Protein AF-R5KL10-F1 (afdb_monomer)

Mean predicted aligned error: 6.28 Å

Sequence (221 aa):
MSVGASPAYPNGRRCYSGVYHDGRAVYFYDDSGNGRIYGGKFWFSRMTYVQPKGRIKETAYGLFGNGRKQGRWLFTYRTFGLRRSLYVDYADGRRAGCYVYRSRCSSRLLGFKKGTTLLTVGVSGHDLTGQVYYSFGGESLTGRFDSAGRPDGRWTMNAVKTRSHKIFHETWEHGVCVSSDIFDVTTGDKTTGKGRLPDVILSVVYSECKPLEHILRKGTK

Secondary structure (DSSP, 8-state):
---PPP--PPPPSEEEEEEETTEEEEEEEEEETTEEEEEEEEEEEEEEEETTTEEEEEEEEEEEETTEEEEEEEEEEEETTEEEEEEEEEETTEEEEEEEEEEEE---GGGPPPEEEEEEEEEETTEEEEEEEEEETTEEEEEEE-TTS-EEEEEEEE-TTSTT-EEEEEEEETTEEEEEEEEETTT--EEE--S-HHHHHHHHIIIIIHHHHTT--TT--

Structure (mmCIF, N/CA/C/O backbone):
data_AF-R5KL10-F1
#
_entry.id   AF-R5KL10-F1
#
loop_
_atom_site.group_PDB
_atom_site.id
_atom_site.type_symbol
_atom_site.label_atom_id
_atom_site.label_alt_id
_atom_site.label_comp_id
_atom_site.label_asym_id
_atom_site.label_entity_id
_atom_site.label_seq_id
_atom_site.pdbx_PDB_ins_code
_atom_site.Cartn_x
_atom_site.Cartn_y
_atom_site.Cartn_z
_atom_site.occupancy
_atom_site.B_iso_or_equiv
_atom_site.auth_seq_id
_atom_site.auth_comp_id
_atom_site.auth_asym_id
_atom_site.auth_atom_id
_atom_site.pdbx_PDB_model_num
ATOM 1 N N . MET A 1 1 ? 20.804 -20.832 9.776 1.00 33.59 1 MET A N 1
ATOM 2 C CA . MET A 1 1 ? 19.856 -19.936 9.076 1.00 33.59 1 MET A CA 1
ATOM 3 C C . MET A 1 1 ? 20.574 -19.327 7.882 1.00 33.59 1 MET A C 1
ATOM 5 O O . MET A 1 1 ? 21.386 -18.432 8.067 1.00 33.59 1 MET A O 1
ATOM 9 N N . SER A 1 2 ? 20.376 -19.872 6.680 1.00 28.98 2 SER A N 1
ATOM 10 C CA . SER A 1 2 ? 21.004 -19.355 5.461 1.00 28.98 2 SER A CA 1
ATOM 11 C C . SER A 1 2 ? 20.287 -18.084 5.015 1.00 28.98 2 SER A C 1
ATOM 13 O O . SER A 1 2 ? 19.093 -18.113 4.714 1.00 28.98 2 SER A O 1
ATOM 15 N N . VAL A 1 3 ? 21.014 -16.971 4.968 1.00 38.50 3 VAL A N 1
ATOM 16 C CA . VAL A 1 3 ? 20.557 -15.738 4.326 1.00 38.50 3 VAL A CA 1
ATOM 17 C C . VAL A 1 3 ? 20.473 -16.037 2.831 1.00 38.50 3 VAL A C 1
ATOM 19 O O . VAL A 1 3 ? 21.494 -16.106 2.152 1.00 38.50 3 VAL A O 1
ATOM 22 N N . GLY A 1 4 ? 19.268 -16.317 2.333 1.00 35.28 4 GLY A N 1
ATOM 23 C CA . GLY A 1 4 ? 19.039 -16.543 0.910 1.00 35.28 4 GLY A CA 1
ATOM 24 C C . GLY A 1 4 ? 19.514 -15.323 0.128 1.00 35.28 4 GLY A C 1
ATOM 25 O O . GLY A 1 4 ? 19.007 -14.218 0.334 1.00 35.28 4 GLY A O 1
ATOM 26 N N . ALA A 1 5 ? 20.519 -15.513 -0.726 1.00 39.72 5 ALA A N 1
ATOM 27 C CA . ALA A 1 5 ? 20.988 -14.485 -1.638 1.00 39.72 5 ALA A CA 1
ATOM 28 C C . ALA A 1 5 ? 19.785 -13.950 -2.427 1.00 39.72 5 ALA A C 1
ATOM 30 O O . ALA A 1 5 ? 19.031 -14.722 -3.021 1.00 39.72 5 ALA A O 1
ATOM 31 N N . SER A 1 6 ? 19.580 -12.629 -2.412 1.00 47.00 6 SER A N 1
ATOM 32 C CA . SER A 1 6 ? 18.601 -12.013 -3.310 1.00 47.00 6 SER A CA 1
ATOM 33 C C . SER A 1 6 ? 18.959 -12.427 -4.738 1.00 47.00 6 SER A C 1
ATOM 35 O O . SER A 1 6 ? 20.128 -12.266 -5.100 1.00 47.00 6 SER A O 1
ATOM 37 N N . PRO A 1 7 ? 18.021 -12.966 -5.540 1.00 48.97 7 PRO A N 1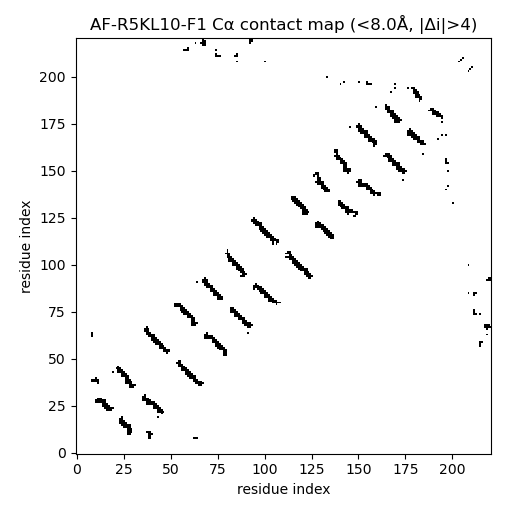
ATOM 38 C CA . PRO A 1 7 ? 18.330 -13.385 -6.897 1.00 48.97 7 PRO A CA 1
ATOM 39 C C . PRO A 1 7 ? 18.957 -12.210 -7.646 1.00 48.97 7 PRO A C 1
ATOM 41 O O . PRO A 1 7 ? 18.341 -11.153 -7.817 1.00 48.97 7 PRO A O 1
ATOM 44 N N . ALA A 1 8 ? 20.222 -12.374 -8.028 1.00 51.97 8 ALA A N 1
ATOM 45 C CA . ALA A 1 8 ? 20.923 -11.423 -8.864 1.00 51.97 8 ALA A CA 1
ATOM 46 C C . ALA A 1 8 ? 20.313 -11.538 -10.260 1.00 51.97 8 ALA A C 1
ATOM 48 O O . ALA A 1 8 ? 20.681 -12.411 -11.040 1.00 51.97 8 ALA A O 1
ATOM 49 N N . TYR A 1 9 ? 19.324 -10.699 -10.561 1.00 57.09 9 TYR A N 1
ATOM 50 C CA . TYR A 1 9 ? 18.825 -10.590 -11.923 1.00 57.09 9 TYR A CA 1
ATOM 51 C C . TYR A 1 9 ? 19.928 -9.944 -12.765 1.00 57.09 9 TYR A C 1
ATOM 53 O O . TYR A 1 9 ? 20.309 -8.806 -12.461 1.00 57.09 9 TYR A O 1
ATOM 61 N N . PRO A 1 10 ? 20.475 -10.645 -13.775 1.00 73.12 10 PRO A N 1
ATOM 62 C CA . PRO A 1 10 ? 21.471 -10.050 -14.646 1.00 73.12 10 PRO A CA 1
ATOM 63 C C . PRO A 1 10 ? 20.860 -8.816 -15.310 1.00 73.12 10 PRO A C 1
ATOM 65 O O . PRO A 1 10 ? 19.687 -8.804 -15.695 1.00 73.12 10 PRO A O 1
ATOM 68 N N . ASN A 1 11 ? 21.650 -7.750 -15.399 1.00 85.19 11 ASN A N 1
ATOM 69 C CA . ASN A 1 11 ? 21.243 -6.573 -16.148 1.00 85.19 11 ASN A CA 1
ATOM 70 C C . ASN A 1 11 ? 21.110 -6.938 -17.634 1.00 85.19 11 ASN A C 1
ATOM 72 O O . ASN A 1 11 ? 21.894 -7.736 -18.149 1.00 85.19 11 ASN A O 1
ATOM 76 N N . GLY A 1 12 ? 20.155 -6.311 -18.321 1.00 84.19 12 GLY A N 1
ATOM 77 C CA . GLY A 1 12 ? 20.114 -6.303 -19.780 1.00 84.19 12 GLY A CA 1
ATOM 78 C C . GLY A 1 12 ? 21.405 -5.722 -20.361 1.00 84.19 12 GLY A C 1
ATOM 79 O O . GLY A 1 12 ? 22.134 -4.980 -19.691 1.00 84.19 12 GLY A O 1
ATOM 80 N N . ARG A 1 13 ? 21.694 -6.053 -21.620 1.00 88.44 13 ARG A N 1
ATOM 81 C CA . ARG A 1 13 ? 22.967 -5.724 -22.283 1.00 88.44 13 ARG A CA 1
ATOM 82 C C . ARG A 1 13 ? 23.179 -4.227 -22.477 1.00 88.44 13 ARG A C 1
ATOM 84 O O . ARG A 1 13 ? 24.313 -3.786 -22.644 1.00 88.44 13 ARG A O 1
ATOM 91 N N . ARG A 1 14 ? 22.101 -3.441 -22.489 1.00 93.31 14 ARG A N 1
ATOM 92 C CA . ARG A 1 14 ? 22.134 -1.989 -22.689 1.00 93.31 14 ARG A CA 1
ATOM 93 C C . ARG A 1 14 ? 21.641 -1.259 -21.449 1.00 93.31 14 ARG A C 1
ATOM 95 O O . ARG A 1 14 ? 20.781 -1.744 -20.720 1.00 93.31 14 ARG A O 1
ATOM 102 N N . CYS A 1 15 ? 22.158 -0.052 -21.248 1.00 95.12 15 CYS A N 1
ATOM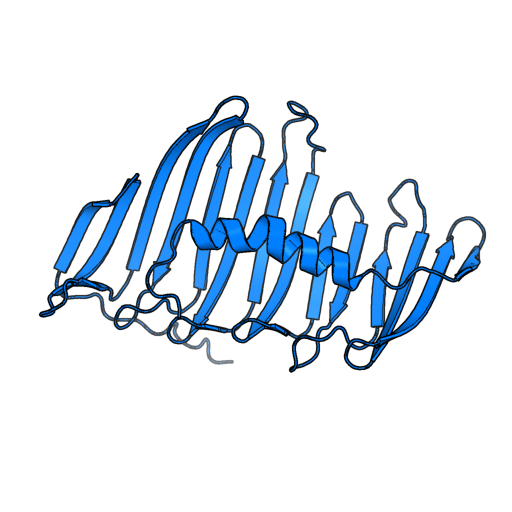 103 C CA . CYS A 1 15 ? 21.714 0.876 -20.214 1.00 95.12 15 CYS A CA 1
ATOM 104 C C . CYS A 1 15 ? 21.164 2.142 -20.876 1.00 95.12 15 CYS A C 1
ATOM 106 O O . CYS A 1 15 ? 21.737 2.651 -21.838 1.00 95.12 15 CYS A O 1
ATOM 108 N N . TYR A 1 16 ? 20.041 2.642 -20.373 1.00 96.12 16 TYR A N 1
ATOM 109 C CA . TYR A 1 16 ? 19.480 3.932 -20.749 1.00 96.12 16 TYR A CA 1
ATOM 110 C C . TYR A 1 16 ? 19.495 4.866 -19.543 1.00 96.12 16 TYR A C 1
ATOM 112 O O . TYR A 1 16 ? 19.152 4.450 -18.439 1.00 96.12 16 TYR A O 1
ATOM 120 N N . SER A 1 17 ? 19.827 6.135 -19.774 1.00 97.25 17 SER A N 1
ATOM 121 C CA . SER A 1 17 ? 19.685 7.225 -18.810 1.00 97.25 17 S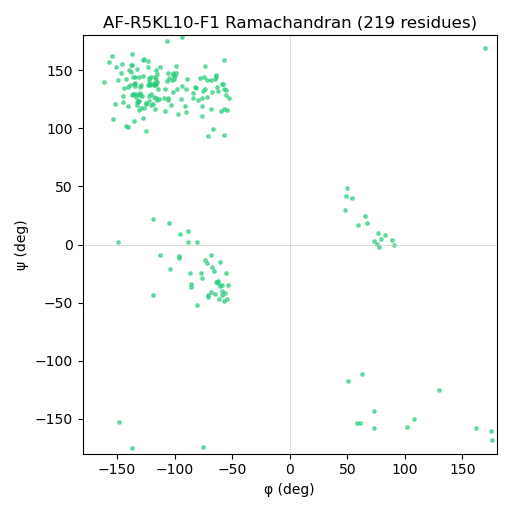ER A CA 1
ATOM 122 C C . SER A 1 17 ? 19.197 8.461 -19.552 1.00 97.25 17 SER A C 1
ATOM 124 O O . SER A 1 17 ? 19.861 8.926 -20.478 1.00 97.25 17 SER A O 1
ATOM 126 N N . GLY A 1 18 ? 18.025 8.979 -19.192 1.00 96.25 18 GLY A N 1
ATOM 127 C CA . GLY A 1 18 ? 17.463 10.131 -19.891 1.00 96.25 18 GLY A CA 1
ATOM 128 C C . GLY A 1 18 ? 15.975 10.331 -19.661 1.00 96.25 18 GLY A C 1
ATOM 129 O O . GLY A 1 18 ? 15.414 9.878 -18.659 1.00 96.25 18 GLY A O 1
ATOM 130 N N . VAL A 1 19 ? 15.351 11.048 -20.594 1.00 96.50 19 VAL A N 1
ATOM 131 C CA . VAL A 1 19 ? 13.915 11.344 -20.595 1.00 96.50 19 VAL A CA 1
ATOM 132 C C . VAL A 1 19 ? 13.107 10.052 -20.707 1.00 96.50 19 VAL A C 1
ATOM 134 O O . VAL A 1 19 ? 13.363 9.195 -21.546 1.00 96.50 19 VAL A O 1
ATOM 137 N N . TYR A 1 20 ? 12.109 9.908 -19.847 1.00 93.19 20 TYR A N 1
ATOM 138 C CA . TYR A 1 20 ? 11.239 8.744 -19.809 1.00 93.19 20 TYR A CA 1
ATOM 139 C C . TYR A 1 20 ? 9.809 9.196 -19.538 1.00 93.19 20 TYR A C 1
ATOM 141 O O . TYR A 1 20 ? 9.466 9.508 -18.398 1.00 93.19 20 TYR A O 1
ATOM 149 N N . HIS A 1 21 ? 8.996 9.248 -20.597 1.00 89.44 21 HIS A N 1
ATOM 150 C CA . HIS A 1 21 ? 7.655 9.839 -20.576 1.00 89.44 21 HIS A CA 1
ATOM 151 C C . HIS A 1 21 ? 7.668 11.256 -19.968 1.00 89.44 21 HIS A C 1
ATOM 153 O O . HIS A 1 21 ? 8.331 12.142 -20.496 1.00 89.44 21 HIS A O 1
ATOM 159 N N . ASP A 1 22 ? 6.971 11.457 -18.851 1.00 91.25 22 ASP A N 1
ATOM 160 C CA . ASP A 1 22 ? 6.835 12.709 -18.101 1.00 91.25 22 ASP A CA 1
ATOM 161 C C . ASP A 1 22 ? 7.936 12.912 -17.037 1.00 91.25 22 ASP A C 1
ATOM 163 O O . ASP A 1 22 ? 7.840 13.791 -16.177 1.00 91.25 22 ASP A O 1
ATOM 167 N N . GLY A 1 23 ? 8.992 12.095 -17.064 1.00 95.19 23 GLY A N 1
ATOM 168 C CA . GLY A 1 23 ? 10.080 12.138 -16.094 1.00 95.19 23 GLY A CA 1
ATOM 169 C C . GLY A 1 23 ? 11.431 11.731 -16.667 1.00 95.19 23 GLY A C 1
ATOM 170 O O . GLY A 1 23 ? 11.727 11.894 -17.851 1.00 95.19 23 GLY A O 1
ATOM 171 N N . ARG A 1 24 ? 12.292 11.218 -15.789 1.00 97.50 24 ARG A N 1
ATOM 172 C CA . ARG A 1 24 ? 13.600 10.658 -16.134 1.00 97.50 24 ARG A CA 1
ATOM 173 C C . ARG A 1 24 ? 13.732 9.262 -15.556 1.00 97.50 24 ARG A C 1
ATOM 175 O O . ARG A 1 24 ? 13.252 9.011 -14.449 1.00 97.50 24 ARG A O 1
ATOM 182 N N . ALA A 1 25 ? 14.409 8.381 -16.279 1.00 97.56 25 ALA A N 1
ATOM 183 C CA . ALA A 1 25 ? 14.675 7.029 -15.814 1.00 97.56 25 ALA A CA 1
ATOM 184 C C . ALA A 1 25 ? 16.109 6.591 -16.106 1.00 97.56 25 ALA A C 1
ATOM 186 O O . ALA A 1 25 ? 16.734 7.064 -17.056 1.00 97.56 25 ALA A O 1
ATOM 187 N N . VAL A 1 26 ? 16.583 5.655 -15.287 1.00 97.38 26 VAL A N 1
ATOM 188 C CA . VAL A 1 26 ? 17.804 4.882 -15.506 1.00 97.38 26 VAL A CA 1
ATOM 189 C C . VAL A 1 26 ? 17.432 3.410 -15.434 1.00 97.38 26 VAL A C 1
ATOM 191 O O . VAL A 1 26 ? 16.873 2.972 -14.425 1.00 97.38 26 VAL A O 1
ATOM 194 N N . TYR A 1 27 ? 17.685 2.654 -16.500 1.00 96.38 27 TYR A N 1
ATOM 195 C CA . TYR A 1 27 ? 17.312 1.242 -16.551 1.00 96.38 27 TYR A CA 1
ATOM 196 C C . TYR A 1 27 ? 18.137 0.429 -17.539 1.00 96.38 27 TYR A C 1
ATOM 198 O O . TYR A 1 27 ? 18.670 0.953 -18.517 1.00 96.38 27 TYR A O 1
ATOM 206 N N . PHE A 1 28 ? 18.178 -0.874 -17.287 1.00 95.94 28 PHE A N 1
ATOM 207 C CA . PHE A 1 28 ? 18.826 -1.860 -18.140 1.00 95.94 28 PHE A CA 1
ATOM 208 C C . PHE A 1 28 ? 17.799 -2.601 -19.002 1.00 95.94 28 PHE A C 1
ATOM 210 O O . PHE A 1 28 ? 16.669 -2.857 -18.564 1.00 95.94 28 PHE A O 1
ATOM 217 N N . TYR A 1 29 ? 18.165 -2.906 -20.245 1.00 95.31 29 TYR A N 1
ATOM 218 C CA . TYR A 1 29 ? 17.265 -3.530 -21.211 1.00 95.31 29 TYR A CA 1
ATOM 219 C C . TYR A 1 29 ? 17.999 -4.331 -22.287 1.00 95.31 29 TYR A C 1
ATOM 221 O O . TYR A 1 29 ? 19.185 -4.119 -22.542 1.00 95.31 29 TYR A O 1
ATOM 229 N N . ASP A 1 30 ? 17.233 -5.193 -22.946 1.00 94.31 30 ASP A N 1
ATOM 230 C CA . ASP A 1 30 ? 17.561 -5.818 -24.222 1.00 94.31 30 ASP A CA 1
ATOM 231 C C . ASP A 1 30 ? 16.540 -5.373 -25.276 1.00 94.31 30 ASP A C 1
ATOM 233 O O . ASP A 1 30 ? 15.359 -5.155 -24.972 1.00 94.31 30 ASP A O 1
ATOM 237 N N . ASP A 1 31 ? 16.994 -5.195 -26.515 1.00 92.75 31 ASP A N 1
ATOM 238 C CA . ASP A 1 31 ? 16.095 -4.918 -27.632 1.00 92.75 31 ASP A CA 1
ATOM 239 C C . ASP A 1 31 ? 15.405 -6.207 -28.088 1.00 92.75 31 ASP A C 1
ATOM 241 O O . ASP A 1 31 ? 15.988 -7.290 -28.103 1.00 92.75 31 ASP A O 1
ATOM 245 N N . SER A 1 32 ? 14.143 -6.075 -28.470 1.00 89.75 32 SER A N 1
ATOM 246 C CA . SER A 1 32 ? 13.314 -7.126 -29.049 1.00 89.75 32 SER A CA 1
ATOM 247 C C . SER A 1 32 ? 12.530 -6.547 -30.225 1.00 89.75 32 SER A C 1
ATOM 249 O O . SER A 1 32 ? 12.384 -5.327 -30.328 1.00 89.75 32 SER A O 1
ATOM 251 N N . GLY A 1 33 ? 11.968 -7.404 -31.082 1.00 84.62 33 GLY A N 1
ATOM 252 C CA . GLY A 1 33 ? 11.161 -6.956 -32.227 1.0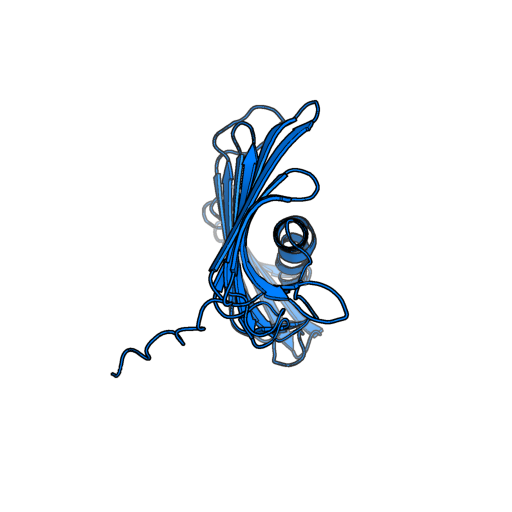0 84.62 33 GLY A CA 1
ATOM 253 C C . GLY A 1 33 ? 9.991 -6.033 -31.849 1.00 84.62 33 GLY A C 1
ATOM 254 O O . GLY A 1 33 ? 9.603 -5.186 -32.643 1.00 84.62 33 GLY A O 1
ATOM 255 N N . ASN A 1 34 ? 9.498 -6.123 -30.607 1.00 85.00 34 ASN A N 1
ATOM 256 C CA . ASN A 1 34 ? 8.370 -5.336 -30.093 1.00 85.00 34 ASN A CA 1
ATOM 257 C C . ASN A 1 34 ? 8.806 -4.205 -29.136 1.00 85.00 34 ASN A C 1
ATOM 259 O O . ASN A 1 34 ? 8.006 -3.705 -28.341 1.00 85.00 34 ASN A O 1
ATOM 263 N N . GLY A 1 35 ? 10.083 -3.810 -29.169 1.00 87.62 35 GLY A N 1
ATOM 264 C CA . GLY A 1 35 ? 10.652 -2.757 -28.328 1.00 87.62 35 GLY A CA 1
ATOM 265 C C . GLY A 1 35 ? 11.573 -3.294 -27.233 1.00 87.62 35 GLY A C 1
ATOM 266 O O . GLY A 1 35 ? 12.243 -4.307 -27.400 1.00 87.62 35 GLY A O 1
ATOM 267 N N . ARG A 1 36 ? 11.648 -2.597 -26.097 1.00 92.12 36 ARG A N 1
ATOM 268 C CA . ARG A 1 36 ? 12.639 -2.885 -25.044 1.00 92.12 36 ARG A CA 1
ATOM 269 C C . ARG A 1 36 ? 12.090 -3.800 -23.953 1.00 92.12 36 ARG A C 1
ATOM 271 O O . ARG A 1 36 ? 11.114 -3.439 -23.281 1.00 92.12 36 ARG A O 1
ATOM 278 N N . ILE A 1 37 ? 12.787 -4.905 -23.705 1.00 92.88 37 ILE A N 1
ATOM 279 C CA . ILE A 1 37 ? 12.561 -5.808 -22.573 1.00 92.88 37 ILE A CA 1
ATOM 280 C C . ILE A 1 37 ? 13.441 -5.344 -21.415 1.00 92.88 37 I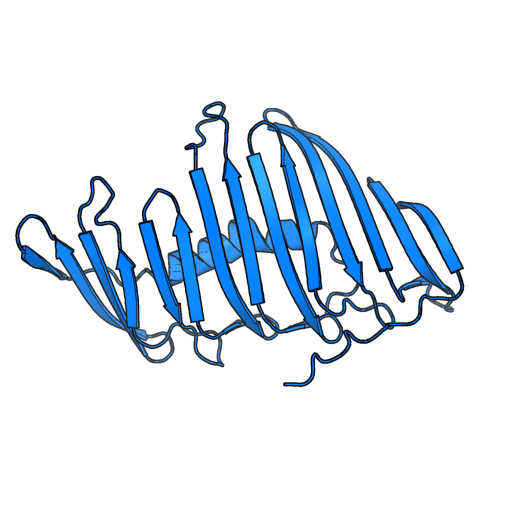LE A C 1
ATOM 282 O O . ILE A 1 37 ? 14.659 -5.287 -21.540 1.00 92.88 37 ILE A O 1
ATOM 286 N N . TYR A 1 38 ? 12.836 -4.971 -20.287 1.00 93.81 38 TYR A N 1
ATOM 287 C CA . TYR A 1 38 ? 13.590 -4.471 -19.132 1.00 93.81 38 TYR A CA 1
ATOM 288 C C . TYR A 1 38 ? 14.147 -5.636 -18.316 1.00 93.81 38 TYR A C 1
ATOM 290 O O . TYR A 1 38 ? 13.425 -6.593 -18.032 1.00 93.81 38 TYR A O 1
ATOM 298 N N . GLY A 1 39 ? 15.406 -5.541 -17.903 1.00 94.38 39 GLY A N 1
ATOM 299 C CA . GLY A 1 39 ? 16.075 -6.578 -17.121 1.00 94.38 39 GLY A CA 1
ATOM 300 C C . GLY A 1 39 ? 17.150 -5.967 -16.240 1.00 94.38 39 GLY A C 1
ATOM 301 O O . GLY A 1 39 ? 18.046 -5.313 -16.753 1.00 94.38 39 GLY A O 1
ATOM 302 N N . GLY A 1 40 ? 17.049 -6.145 -14.926 1.00 94.31 40 GLY A N 1
ATOM 303 C CA . GLY A 1 40 ? 17.941 -5.546 -13.937 1.00 94.31 40 GLY A CA 1
ATOM 304 C C . GLY A 1 40 ? 17.344 -4.329 -13.229 1.00 94.31 40 GLY A C 1
ATOM 305 O O . GLY A 1 40 ? 16.124 -4.171 -13.115 1.00 94.31 40 GLY A O 1
ATOM 306 N N . LYS A 1 41 ? 18.223 -3.475 -12.697 1.00 95.88 41 LYS A N 1
ATOM 307 C CA . LYS A 1 41 ? 17.837 -2.305 -11.889 1.00 95.88 41 LYS A CA 1
ATOM 308 C C . LYS A 1 41 ? 17.063 -1.275 -12.705 1.00 95.88 41 LYS A C 1
ATOM 310 O O . LYS A 1 41 ? 17.390 -0.989 -13.855 1.00 95.88 41 LYS A O 1
ATOM 315 N N . PHE A 1 42 ? 16.072 -0.675 -12.060 1.00 97.06 42 PHE A N 1
ATOM 316 C CA . PHE A 1 42 ? 15.282 0.410 -12.611 1.00 97.06 42 PHE A CA 1
ATOM 317 C C . PHE A 1 42 ? 15.116 1.519 -11.584 1.00 97.06 42 PHE A C 1
ATOM 319 O O . PHE A 1 42 ? 14.803 1.278 -10.415 1.00 97.06 42 PHE A O 1
ATOM 326 N N . TRP A 1 43 ? 15.271 2.749 -12.051 1.00 98.06 43 TRP A N 1
ATOM 327 C CA . TRP A 1 43 ? 14.983 3.951 -11.295 1.00 98.06 43 TRP A CA 1
ATOM 328 C C . TRP A 1 43 ? 14.213 4.936 -12.164 1.00 98.06 43 TRP A C 1
ATOM 330 O O . TRP A 1 43 ? 14.552 5.145 -13.326 1.00 98.06 43 TRP A O 1
ATOM 340 N N . PHE A 1 44 ? 13.203 5.572 -11.582 1.00 98.31 44 PHE A N 1
ATOM 341 C CA . PHE A 1 44 ? 12.409 6.621 -12.205 1.00 98.31 44 PHE A CA 1
ATOM 342 C C . PHE A 1 44 ? 12.183 7.770 -11.230 1.00 98.31 44 PHE A C 1
ATOM 344 O O . PHE A 1 44 ? 11.962 7.552 -10.035 1.00 98.31 44 PHE A O 1
ATOM 351 N N . SER A 1 45 ? 12.178 8.991 -11.757 1.00 97.56 45 SER A N 1
ATOM 352 C CA . SER A 1 45 ? 11.763 10.188 -11.038 1.00 97.56 45 SER A CA 1
ATOM 353 C C . SER A 1 45 ? 11.034 11.141 -11.972 1.00 97.56 45 SER A C 1
ATOM 355 O O . SER A 1 45 ? 11.549 11.491 -13.034 1.00 97.56 45 SER A O 1
ATOM 357 N N . ARG A 1 46 ? 9.905 11.675 -11.509 1.00 96.62 46 ARG A N 1
ATOM 358 C CA . ARG A 1 46 ? 9.241 12.823 -12.134 1.00 96.62 46 ARG A CA 1
ATOM 359 C C . ARG A 1 46 ? 8.968 13.924 -11.123 1.00 96.62 46 ARG A C 1
ATOM 361 O O . ARG A 1 46 ? 8.977 13.702 -9.908 1.00 96.62 46 ARG A O 1
ATOM 368 N N . MET A 1 47 ? 8.785 15.126 -11.648 1.00 95.25 47 MET A N 1
ATOM 369 C CA . MET A 1 47 ? 8.471 16.313 -10.873 1.00 95.25 47 MET A CA 1
ATOM 370 C C . MET A 1 47 ? 7.315 17.032 -11.547 1.00 95.25 47 MET A C 1
ATOM 372 O O . MET A 1 47 ? 7.437 17.422 -12.702 1.00 95.25 47 MET A O 1
ATOM 376 N N . THR A 1 48 ? 6.227 17.233 -10.821 1.00 93.31 48 THR A N 1
ATOM 377 C CA . THR A 1 48 ? 5.057 17.965 -11.306 1.00 93.31 48 THR A CA 1
ATOM 378 C C . THR A 1 48 ? 4.753 19.128 -10.372 1.00 93.31 48 THR A C 1
ATOM 380 O O . THR A 1 48 ? 5.184 19.157 -9.214 1.00 93.31 48 THR A O 1
ATOM 383 N N . TYR A 1 49 ? 4.049 20.130 -10.883 1.00 90.12 49 TYR A N 1
ATOM 384 C CA . TYR A 1 49 ? 3.557 21.248 -10.091 1.00 90.12 49 TYR A CA 1
ATOM 385 C C . TYR A 1 49 ? 2.039 21.275 -10.206 1.00 90.12 49 TYR A C 1
ATOM 387 O O . TYR A 1 49 ? 1.506 21.369 -11.307 1.00 90.12 49 TYR A O 1
ATOM 395 N N . VAL A 1 50 ? 1.348 21.145 -9.076 1.00 82.50 50 VAL A N 1
ATOM 396 C CA . VAL A 1 50 ? -0.116 21.077 -9.034 1.00 82.50 50 VAL A CA 1
ATOM 397 C C . VAL A 1 50 ? -0.607 22.051 -7.978 1.00 82.50 50 VAL A C 1
ATOM 399 O O . VAL A 1 50 ? -0.327 21.867 -6.796 1.00 82.50 50 VAL A O 1
ATOM 402 N N . GLN A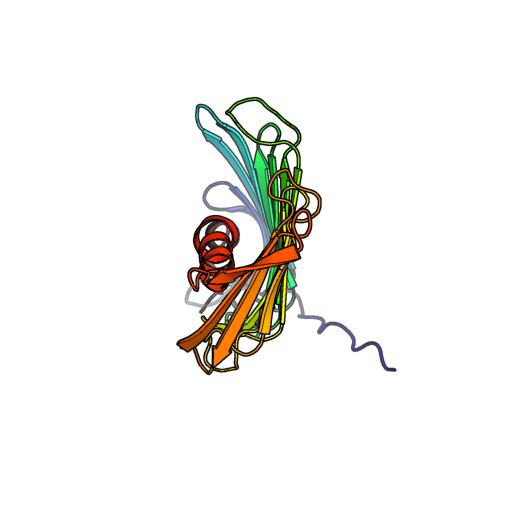 1 51 ? -1.349 23.084 -8.367 1.00 75.75 51 GLN A N 1
ATOM 403 C CA . GLN A 1 51 ? -2.003 23.962 -7.395 1.00 75.75 51 GLN A CA 1
ATOM 404 C C . GLN A 1 51 ? -3.183 23.229 -6.722 1.00 75.75 51 GLN A C 1
ATOM 406 O O . GLN A 1 51 ? -3.866 22.450 -7.384 1.00 75.75 51 GLN A O 1
ATOM 411 N N . PRO A 1 52 ? -3.426 23.409 -5.408 1.00 73.31 52 PRO A N 1
ATOM 412 C CA . PRO A 1 52 ? -2.654 24.201 -4.443 1.00 73.31 52 PRO A CA 1
ATOM 413 C C . PRO A 1 52 ? -1.516 23.411 -3.756 1.00 73.31 52 PRO A C 1
ATOM 415 O O . PRO A 1 52 ? -0.836 23.939 -2.882 1.00 73.31 52 PRO A O 1
ATOM 418 N N . LYS A 1 53 ? -1.302 22.135 -4.113 1.00 70.62 53 LYS A N 1
ATOM 419 C CA . LYS A 1 53 ? -0.325 21.223 -3.474 1.00 70.62 53 LYS A CA 1
ATOM 420 C C . LYS A 1 53 ? 1.142 21.630 -3.706 1.00 70.62 53 LYS A C 1
ATOM 422 O O . LYS A 1 53 ? 2.030 21.202 -2.972 1.00 70.62 53 LYS A O 1
ATOM 427 N N . GLY A 1 54 ? 1.402 22.456 -4.716 1.00 83.12 54 GLY A N 1
ATOM 428 C CA . GLY A 1 54 ? 2.730 22.899 -5.112 1.00 83.12 54 GLY A CA 1
ATOM 429 C C . GLY A 1 54 ? 3.525 21.792 -5.803 1.00 83.12 54 GLY A C 1
ATOM 430 O O . GLY A 1 54 ? 2.993 20.992 -6.574 1.00 83.12 54 GLY A O 1
ATOM 431 N N . ARG A 1 55 ? 4.833 21.762 -5.539 1.00 91.19 55 ARG A N 1
ATOM 432 C CA . ARG A 1 55 ? 5.773 20.822 -6.157 1.00 91.19 55 ARG A CA 1
ATOM 433 C C . ARG A 1 55 ? 5.576 19.404 -5.609 1.00 91.19 55 ARG A C 1
ATOM 435 O O . ARG A 1 55 ? 5.642 19.181 -4.398 1.00 91.19 55 ARG A O 1
ATOM 442 N N . ILE A 1 56 ? 5.388 18.446 -6.508 1.00 93.94 56 ILE A N 1
ATOM 443 C CA . ILE A 1 56 ? 5.238 17.020 -6.224 1.00 93.94 56 ILE A CA 1
ATOM 444 C C . ILE A 1 56 ? 6.407 16.275 -6.868 1.00 93.94 56 ILE A C 1
ATOM 446 O O . ILE A 1 56 ? 6.651 16.400 -8.065 1.00 93.94 56 ILE A O 1
ATOM 450 N N . LYS A 1 57 ? 7.129 15.486 -6.070 1.00 96.44 57 LYS A N 1
ATOM 451 C CA . LYS A 1 57 ? 8.167 14.559 -6.528 1.00 96.44 57 LYS A CA 1
ATOM 452 C C . LYS A 1 57 ? 7.676 13.134 -6.358 1.00 96.44 57 LYS A C 1
ATOM 454 O O . LYS A 1 57 ? 7.358 12.729 -5.240 1.00 96.44 57 LYS A O 1
ATOM 459 N N . GLU A 1 58 ? 7.723 12.369 -7.433 1.00 97.62 58 GLU A N 1
ATOM 460 C CA . GLU A 1 58 ? 7.393 10.948 -7.430 1.00 97.62 58 GLU A CA 1
ATOM 461 C C . GLU A 1 58 ? 8.587 10.139 -7.918 1.00 97.62 58 GLU A C 1
ATOM 463 O O . GLU A 1 58 ? 9.275 10.545 -8.857 1.00 97.62 58 GLU A O 1
ATOM 468 N N . THR A 1 59 ? 8.856 9.010 -7.266 1.00 98.19 59 THR A N 1
ATOM 469 C CA . THR A 1 59 ? 9.942 8.107 -7.657 1.00 98.19 59 THR A CA 1
ATOM 470 C C . THR A 1 59 ? 9.507 6.655 -7.592 1.00 98.19 59 THR A C 1
ATOM 472 O O . THR A 1 59 ? 8.765 6.276 -6.686 1.00 98.19 59 THR A O 1
ATOM 475 N N . ALA A 1 60 ? 10.063 5.830 -8.471 1.00 98.31 60 ALA A N 1
ATOM 476 C CA . ALA A 1 60 ? 9.953 4.379 -8.402 1.00 98.31 60 ALA A CA 1
ATOM 477 C C . ALA A 1 60 ? 11.347 3.754 -8.511 1.00 98.31 60 ALA A C 1
ATOM 479 O O . ALA A 1 60 ? 12.165 4.192 -9.320 1.00 98.31 60 ALA A O 1
ATOM 480 N N . TYR A 1 61 ? 11.618 2.745 -7.692 1.00 97.75 61 TYR A N 1
ATOM 481 C CA . TYR A 1 61 ? 12.869 1.997 -7.698 1.00 97.75 61 TYR A CA 1
ATOM 482 C C . TYR A 1 61 ? 12.582 0.510 -7.517 1.00 97.75 61 TYR A C 1
ATOM 484 O O . TYR A 1 61 ? 11.768 0.141 -6.672 1.00 97.75 61 TYR A O 1
ATOM 492 N N . GLY A 1 62 ? 13.259 -0.336 -8.284 1.00 97.00 62 GLY A N 1
ATOM 493 C CA . GLY A 1 62 ? 13.107 -1.780 -8.170 1.00 97.00 62 GLY A CA 1
ATOM 494 C C . GLY A 1 62 ? 13.885 -2.540 -9.233 1.00 97.00 62 GLY A C 1
ATOM 495 O O . GLY A 1 62 ? 14.829 -2.018 -9.833 1.00 97.00 62 GLY A O 1
ATOM 496 N N . LEU A 1 63 ? 13.481 -3.789 -9.443 1.00 95.69 63 LEU A N 1
ATOM 497 C CA . LEU A 1 63 ? 14.111 -4.713 -10.378 1.00 95.69 63 LEU A CA 1
ATOM 498 C C . LEU A 1 63 ? 13.090 -5.209 -11.400 1.00 95.69 63 LEU A C 1
ATOM 500 O O . LEU A 1 63 ? 11.963 -5.568 -11.050 1.00 95.69 63 LEU A O 1
ATOM 504 N N . PHE A 1 64 ? 13.506 -5.258 -12.661 1.00 96.19 64 PHE A N 1
ATOM 505 C CA . PHE A 1 64 ? 12.815 -6.007 -13.699 1.00 96.19 64 PHE A CA 1
ATOM 506 C C . PHE A 1 64 ? 13.528 -7.333 -13.967 1.00 96.19 64 PHE A C 1
ATOM 508 O O . PHE A 1 64 ? 14.753 -7.408 -13.940 1.00 96.19 64 PHE A O 1
ATOM 515 N N . GLY A 1 65 ? 12.757 -8.366 -14.285 1.00 93.38 65 GLY A N 1
ATOM 516 C CA . GLY A 1 65 ? 13.234 -9.612 -14.872 1.00 93.38 65 GLY A CA 1
ATOM 517 C C . GLY A 1 65 ? 12.332 -9.967 -16.044 1.00 93.38 65 GLY A C 1
ATOM 518 O O . GLY A 1 65 ? 11.121 -10.095 -15.863 1.00 93.38 65 GLY A O 1
ATOM 519 N N . ASN A 1 66 ? 12.911 -10.070 -17.242 1.00 91.00 66 ASN A N 1
ATOM 520 C CA . ASN A 1 66 ? 12.196 -10.351 -18.490 1.00 91.00 66 ASN A CA 1
ATOM 521 C C . ASN A 1 66 ? 10.961 -9.445 -18.713 1.00 91.00 66 ASN A C 1
ATOM 523 O O . ASN A 1 66 ? 9.843 -9.903 -18.946 1.00 91.00 66 ASN A O 1
ATOM 527 N N . GLY A 1 67 ? 11.141 -8.132 -18.544 1.00 93.00 67 GLY A N 1
ATOM 528 C CA . GLY A 1 67 ? 10.096 -7.121 -18.731 1.00 93.00 67 GLY A CA 1
ATOM 529 C C . GLY A 1 67 ? 9.061 -7.025 -17.605 1.00 93.00 67 GLY A C 1
ATOM 530 O O . GLY A 1 67 ? 8.168 -6.180 -17.679 1.00 93.00 67 GLY A O 1
ATOM 531 N N . ARG A 1 68 ? 9.176 -7.841 -16.551 1.00 95.25 68 ARG A N 1
ATOM 532 C CA . ARG A 1 68 ? 8.215 -7.912 -15.438 1.00 95.25 68 ARG A CA 1
ATOM 533 C C . ARG A 1 68 ? 8.845 -7.477 -14.124 1.00 95.25 68 ARG A C 1
ATOM 535 O O . ARG A 1 68 ? 10.038 -7.684 -13.917 1.00 95.25 68 ARG A O 1
ATOM 542 N N . LYS A 1 69 ? 8.063 -6.851 -13.242 1.00 95.56 69 LYS A N 1
ATOM 543 C CA . LYS A 1 69 ? 8.538 -6.453 -11.910 1.00 95.56 69 LYS A CA 1
ATOM 544 C C . LYS A 1 69 ? 8.925 -7.691 -11.100 1.00 95.56 69 LYS A C 1
ATOM 546 O O . LYS A 1 69 ? 8.185 -8.672 -11.082 1.00 95.56 69 LYS A O 1
ATOM 551 N N . GLN A 1 70 ? 10.070 -7.615 -10.433 1.00 95.25 70 GLN A N 1
ATOM 552 C CA . GLN A 1 70 ? 10.598 -8.659 -9.561 1.00 95.25 70 GLN A CA 1
ATOM 553 C C . GLN A 1 70 ? 11.062 -8.074 -8.231 1.00 95.25 70 GLN A C 1
ATOM 555 O O . GLN A 1 70 ? 11.523 -6.930 -8.168 1.00 95.25 70 GLN A O 1
ATOM 560 N N . GLY A 1 71 ? 10.988 -8.898 -7.189 1.00 93.94 71 GLY A N 1
ATOM 561 C CA . GLY A 1 71 ? 11.454 -8.566 -5.852 1.00 93.94 71 GLY A CA 1
ATOM 562 C C . GLY A 1 71 ? 10.766 -7.330 -5.281 1.00 93.94 71 GLY A C 1
ATOM 563 O O . GLY A 1 71 ? 9.643 -6.981 -5.649 1.00 93.94 71 GLY A O 1
ATOM 564 N N . ARG A 1 72 ? 11.462 -6.655 -4.368 1.00 95.94 72 ARG A N 1
ATOM 565 C CA . ARG A 1 72 ? 10.934 -5.484 -3.676 1.00 95.94 72 ARG A CA 1
ATOM 566 C C . ARG A 1 72 ? 11.031 -4.222 -4.524 1.00 95.94 72 ARG A C 1
ATOM 568 O O . ARG A 1 72 ? 12.118 -3.798 -4.913 1.00 95.94 72 ARG A O 1
ATOM 575 N N . TRP A 1 73 ? 9.891 -3.576 -4.710 1.00 97.50 73 TRP A N 1
ATOM 576 C CA . TRP A 1 73 ? 9.746 -2.262 -5.318 1.00 97.50 73 TRP A CA 1
ATOM 577 C C . TRP A 1 73 ? 9.467 -1.201 -4.263 1.00 97.50 73 TRP A C 1
ATOM 579 O O . TRP A 1 73 ? 8.740 -1.448 -3.306 1.00 97.50 73 TRP A O 1
ATOM 589 N N . LEU A 1 74 ? 10.029 -0.009 -4.456 1.00 98.31 74 LEU A N 1
ATOM 590 C CA . LEU A 1 74 ? 9.792 1.174 -3.640 1.00 98.31 74 LEU A CA 1
ATOM 591 C C . LEU A 1 74 ? 9.190 2.284 -4.499 1.00 98.31 74 LEU A C 1
ATOM 593 O O . LEU A 1 74 ? 9.826 2.778 -5.431 1.00 98.31 74 LEU A O 1
ATOM 597 N N . PHE A 1 75 ? 8.003 2.733 -4.115 1.00 98.38 75 PHE A N 1
ATOM 598 C CA . PHE A 1 75 ? 7.338 3.906 -4.668 1.00 98.38 75 PHE A CA 1
ATOM 599 C C . PHE A 1 75 ? 7.354 5.021 -3.633 1.00 98.38 75 PHE A C 1
ATOM 601 O O . PHE A 1 75 ? 7.059 4.785 -2.460 1.00 98.38 75 PHE A O 1
ATOM 608 N N . THR A 1 76 ? 7.699 6.243 -4.036 1.00 98.06 76 THR A N 1
ATOM 609 C CA . THR A 1 76 ? 7.644 7.399 -3.137 1.00 98.06 76 THR A CA 1
ATOM 610 C C . THR A 1 76 ? 6.926 8.568 -3.773 1.00 98.06 76 THR A C 1
ATOM 612 O O . THR A 1 76 ? 7.055 8.819 -4.967 1.00 98.06 76 THR A O 1
ATOM 615 N N . TYR A 1 77 ? 6.196 9.293 -2.934 1.00 96.00 77 TYR A N 1
ATOM 616 C CA . TYR A 1 77 ? 5.523 10.538 -3.262 1.00 96.00 77 TYR A CA 1
ATOM 617 C C . TYR A 1 77 ? 5.897 11.566 -2.202 1.00 96.00 77 TYR A C 1
ATOM 619 O O . TYR A 1 77 ? 5.808 11.310 -0.996 1.00 96.00 77 TYR A O 1
ATOM 627 N N . ARG A 1 78 ? 6.322 12.748 -2.632 1.00 94.50 78 ARG A N 1
ATOM 628 C CA . ARG A 1 78 ? 6.696 13.842 -1.741 1.00 94.50 78 ARG A CA 1
ATOM 629 C C . ARG A 1 78 ? 6.115 15.144 -2.252 1.00 94.50 78 ARG A C 1
ATOM 631 O O . ARG A 1 78 ? 6.342 15.522 -3.392 1.00 94.50 78 ARG A O 1
ATOM 638 N N . THR A 1 79 ? 5.446 15.860 -1.368 1.00 91.50 79 THR A N 1
ATOM 639 C CA . THR A 1 79 ? 4.978 17.226 -1.597 1.00 91.50 79 THR A CA 1
ATOM 640 C C . THR A 1 79 ? 5.253 18.066 -0.351 1.00 91.50 79 THR A C 1
ATOM 642 O O . THR A 1 79 ? 5.918 17.602 0.585 1.00 91.50 79 THR A O 1
ATOM 645 N N . PHE A 1 80 ? 4.801 19.316 -0.330 1.00 86.12 80 PHE A N 1
ATOM 646 C CA . PHE A 1 80 ? 5.021 20.204 0.801 1.00 86.12 80 PHE A CA 1
ATOM 647 C C . PHE A 1 80 ? 4.400 19.623 2.083 1.00 86.12 80 PHE A C 1
ATOM 649 O O . PHE A 1 80 ? 3.191 19.445 2.191 1.00 86.12 80 PHE A O 1
ATOM 656 N N . GLY A 1 81 ? 5.246 19.288 3.062 1.00 85.06 81 GLY A N 1
ATOM 657 C CA . GLY A 1 81 ? 4.805 18.782 4.363 1.00 85.06 81 GLY A CA 1
ATOM 658 C C . GLY A 1 81 ? 4.261 17.351 4.393 1.00 85.06 81 GLY A C 1
ATOM 659 O O . GLY A 1 81 ? 3.846 16.909 5.462 1.00 85.06 81 GLY A O 1
ATOM 660 N N . LEU A 1 82 ? 4.274 16.620 3.275 1.00 90.44 82 LEU A N 1
ATOM 661 C CA . LEU A 1 82 ? 3.766 15.250 3.187 1.00 90.44 82 LEU A CA 1
ATOM 662 C C . LEU A 1 82 ? 4.740 14.361 2.411 1.00 90.44 82 LEU A C 1
ATOM 664 O O . LEU A 1 82 ? 5.155 14.674 1.293 1.00 90.44 82 LEU A O 1
ATOM 668 N N . ARG A 1 83 ? 5.080 13.219 3.006 1.00 93.88 83 ARG A N 1
ATOM 669 C CA . ARG A 1 83 ? 5.881 12.166 2.382 1.00 93.88 83 ARG A CA 1
ATOM 670 C C . ARG A 1 83 ? 5.164 10.835 2.529 1.00 93.88 83 ARG A C 1
ATOM 672 O O . ARG A 1 83 ? 4.853 10.439 3.647 1.00 93.88 83 ARG A O 1
ATOM 679 N N . ARG A 1 84 ? 4.982 10.133 1.418 1.00 96.38 84 ARG A N 1
ATOM 680 C CA . ARG A 1 84 ? 4.443 8.777 1.364 1.00 96.38 84 ARG A CA 1
ATOM 681 C C . ARG A 1 84 ? 5.457 7.846 0.713 1.00 96.38 84 ARG A C 1
ATOM 683 O O . ARG A 1 84 ? 6.185 8.246 -0.198 1.00 96.38 84 ARG A O 1
ATOM 690 N N . SER A 1 85 ? 5.517 6.617 1.192 1.00 97.81 85 SER A N 1
ATOM 691 C CA . SER A 1 85 ? 6.311 5.547 0.601 1.00 97.81 85 SER A CA 1
ATOM 692 C C . SER A 1 85 ? 5.559 4.235 0.689 1.00 97.81 85 SER A C 1
ATOM 694 O O . SER A 1 85 ? 4.929 3.968 1.709 1.00 97.81 85 SER A O 1
ATOM 696 N N . LEU A 1 86 ? 5.682 3.417 -0.343 1.00 98.31 86 LEU A N 1
ATOM 697 C CA . LEU A 1 86 ? 5.103 2.088 -0.407 1.00 98.31 86 LEU A CA 1
ATOM 698 C C . LEU A 1 86 ? 6.175 1.109 -0.874 1.00 98.31 86 LEU A C 1
ATOM 700 O O . LEU A 1 86 ? 6.757 1.300 -1.943 1.00 98.31 86 LEU A O 1
ATOM 704 N N . TYR A 1 87 ? 6.413 0.073 -0.074 1.00 98.00 87 TYR A N 1
ATOM 705 C CA . TYR A 1 87 ? 7.117 -1.119 -0.523 1.00 98.00 87 TYR A CA 1
ATOM 706 C C . TYR A 1 87 ? 6.113 -2.168 -0.984 1.00 98.00 87 TYR A C 1
ATOM 708 O O . TYR A 1 87 ? 5.105 -2.383 -0.309 1.00 98.00 87 TYR A O 1
ATOM 716 N N . VAL A 1 88 ? 6.404 -2.802 -2.116 1.00 96.31 88 VAL A N 1
ATOM 717 C CA . VAL A 1 88 ? 5.605 -3.888 -2.690 1.00 96.31 88 VAL A CA 1
ATOM 718 C C . VAL A 1 88 ? 6.541 -4.972 -3.185 1.00 96.31 88 VAL A C 1
ATOM 720 O O . VAL A 1 88 ? 7.452 -4.682 -3.959 1.00 96.31 88 VAL A O 1
ATOM 723 N N . ASP A 1 89 ? 6.299 -6.209 -2.781 1.00 95.25 89 ASP A N 1
ATOM 724 C CA . ASP A 1 89 ? 7.035 -7.356 -3.297 1.00 95.25 89 ASP A CA 1
ATOM 725 C C . ASP A 1 89 ? 6.314 -7.933 -4.535 1.00 95.25 89 ASP A C 1
ATOM 727 O O . ASP A 1 89 ? 5.087 -8.074 -4.561 1.00 95.25 89 ASP A O 1
ATOM 731 N N . TYR A 1 90 ? 7.081 -8.209 -5.591 1.00 95.44 90 TYR A N 1
ATOM 732 C CA . TYR A 1 90 ? 6.599 -8.744 -6.862 1.00 95.44 90 TYR A CA 1
ATOM 733 C C . TYR A 1 90 ? 7.286 -10.065 -7.213 1.00 95.44 90 TYR A C 1
ATOM 735 O O . TYR A 1 90 ? 8.504 -10.201 -7.083 1.00 95.44 90 TYR A O 1
ATOM 743 N N . ALA A 1 91 ? 6.508 -10.992 -7.761 1.00 94.56 91 ALA A N 1
ATOM 744 C CA . ALA A 1 91 ? 6.983 -12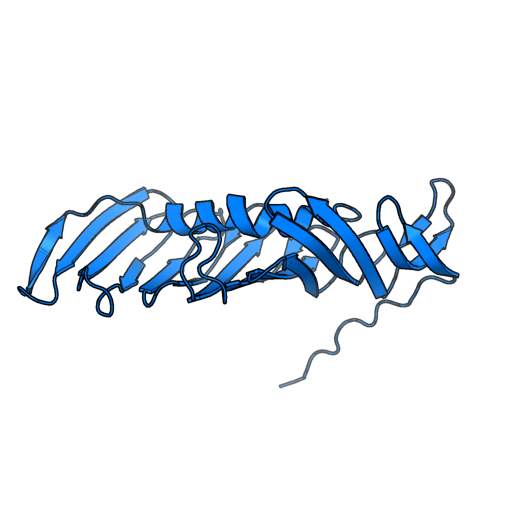.197 -8.422 1.00 94.56 91 ALA A CA 1
ATOM 745 C C . ALA A 1 91 ? 6.350 -12.269 -9.816 1.00 94.56 91 ALA A C 1
ATOM 747 O O . ALA A 1 91 ? 5.127 -12.324 -9.957 1.00 94.56 91 ALA A O 1
ATOM 748 N N . ASP A 1 92 ? 7.180 -12.223 -10.858 1.00 93.62 92 ASP A N 1
ATOM 749 C CA . ASP A 1 92 ? 6.733 -12.317 -12.255 1.00 93.62 92 ASP A CA 1
ATOM 750 C C . ASP A 1 92 ? 5.640 -11.293 -12.638 1.00 93.62 92 ASP A C 1
ATOM 752 O O . ASP A 1 92 ? 4.677 -11.582 -13.355 1.00 93.62 92 ASP A O 1
ATOM 756 N N . GLY A 1 93 ? 5.787 -10.062 -12.137 1.00 93.31 93 GLY A N 1
ATOM 757 C CA . GLY A 1 93 ? 4.856 -8.958 -12.380 1.00 93.31 93 GLY A CA 1
ATOM 758 C C . GLY A 1 93 ? 3.558 -9.016 -11.570 1.00 93.31 93 GLY A C 1
ATOM 759 O O . GLY A 1 93 ? 2.760 -8.084 -11.661 1.00 93.31 93 GLY A O 1
ATOM 760 N N . ARG A 1 94 ? 3.351 -10.056 -10.754 1.00 94.44 94 ARG A N 1
ATOM 761 C CA . ARG A 1 94 ? 2.238 -10.160 -9.801 1.00 94.44 94 ARG A CA 1
ATOM 762 C C . ARG A 1 94 ? 2.708 -9.778 -8.406 1.00 94.44 94 ARG A C 1
ATOM 764 O O . ARG A 1 94 ? 3.861 -10.014 -8.056 1.00 94.44 94 ARG A O 1
ATOM 771 N N . ARG A 1 95 ? 1.821 -9.191 -7.606 1.00 94.00 95 ARG A N 1
ATOM 772 C CA . ARG A 1 95 ? 2.108 -8.901 -6.196 1.00 94.00 95 ARG A CA 1
ATOM 773 C C . ARG A 1 95 ? 2.231 -10.216 -5.440 1.00 94.00 95 ARG A C 1
ATOM 775 O O . ARG A 1 95 ? 1.371 -11.082 -5.587 1.00 94.00 95 ARG A O 1
ATOM 782 N N . ALA A 1 96 ? 3.293 -10.360 -4.667 1.00 92.56 96 ALA A N 1
ATOM 783 C CA . ALA A 1 96 ? 3.545 -11.550 -3.873 1.00 92.56 96 ALA A CA 1
ATOM 784 C C . ALA A 1 96 ? 4.411 -11.164 -2.675 1.00 92.56 96 ALA A C 1
ATOM 786 O O . ALA A 1 96 ? 5.594 -10.869 -2.842 1.00 92.56 96 ALA A O 1
ATOM 787 N N . GLY A 1 97 ? 3.822 -11.144 -1.481 1.00 90.62 97 GLY A N 1
ATOM 788 C CA . GLY A 1 97 ? 4.523 -10.790 -0.247 1.00 90.62 97 GLY A CA 1
ATOM 789 C C . GLY A 1 97 ? 3.758 -9.744 0.545 1.00 90.62 97 GLY A C 1
ATOM 790 O O . GLY A 1 97 ? 2.597 -9.964 0.868 1.00 90.62 97 GLY A O 1
ATOM 791 N N . CYS A 1 98 ? 4.395 -8.618 0.874 1.00 90.81 98 CYS A N 1
ATOM 792 C CA . CYS A 1 98 ? 3.797 -7.600 1.739 1.00 90.81 98 CYS A CA 1
ATOM 793 C C . CYS A 1 98 ? 3.710 -6.227 1.068 1.00 90.81 98 CYS A C 1
ATOM 795 O O . CYS A 1 98 ? 4.637 -5.780 0.389 1.00 90.81 98 CYS A O 1
ATOM 797 N N . TYR A 1 99 ? 2.627 -5.513 1.361 1.00 93.19 99 TYR A N 1
ATOM 798 C CA . TYR A 1 99 ? 2.607 -4.060 1.329 1.00 93.19 99 TYR A CA 1
ATOM 799 C C . TYR A 1 99 ? 3.139 -3.500 2.636 1.00 93.19 99 TYR A C 1
ATOM 801 O O . TYR A 1 99 ? 2.669 -3.863 3.712 1.00 93.19 99 TYR A O 1
ATOM 809 N N . VAL A 1 100 ? 4.072 -2.556 2.525 1.00 97.56 100 VAL A N 1
ATOM 810 C CA . VAL A 1 100 ? 4.489 -1.710 3.647 1.00 97.56 100 VAL A CA 1
ATOM 811 C C . VAL A 1 100 ? 4.335 -0.257 3.231 1.00 97.56 100 VAL A C 1
ATOM 813 O O . VAL A 1 100 ? 5.190 0.309 2.543 1.00 97.56 100 VAL A O 1
ATOM 816 N N . TYR A 1 101 ? 3.224 0.346 3.633 1.00 97.81 101 TYR A N 1
ATOM 817 C CA . TYR A 1 101 ? 2.921 1.746 3.379 1.00 97.81 101 TYR A CA 1
ATOM 818 C C . TYR A 1 101 ? 3.276 2.599 4.588 1.00 97.81 101 TYR A C 1
ATOM 820 O O . TYR A 1 101 ? 2.915 2.290 5.719 1.00 97.81 101 TYR A O 1
ATOM 828 N N . ARG A 1 102 ? 3.946 3.721 4.339 1.00 97.25 102 ARG A N 1
ATOM 829 C CA . ARG A 1 102 ? 4.266 4.716 5.356 1.00 97.25 102 ARG A CA 1
ATOM 830 C C . ARG A 1 102 ? 3.932 6.105 4.849 1.00 97.25 102 ARG A C 1
ATOM 832 O O . ARG A 1 102 ? 4.420 6.518 3.799 1.00 97.25 102 ARG A O 1
ATOM 839 N N . SER A 1 103 ? 3.187 6.857 5.647 1.00 94.69 103 SER A N 1
ATOM 840 C CA . SER A 1 103 ? 2.953 8.285 5.440 1.00 94.69 103 SER A CA 1
ATOM 841 C C . SER A 1 103 ? 3.502 9.071 6.613 1.00 94.69 103 SER A C 1
ATOM 843 O O . SER A 1 103 ? 3.354 8.668 7.763 1.00 94.69 103 SER A O 1
ATOM 845 N N . ARG A 1 104 ? 4.141 10.202 6.336 1.00 92.56 104 ARG A N 1
ATOM 846 C CA . ARG A 1 104 ? 4.560 11.173 7.340 1.00 92.56 104 ARG A CA 1
ATOM 847 C C . ARG A 1 104 ? 4.075 12.542 6.907 1.00 92.56 104 ARG A C 1
ATOM 849 O O . ARG A 1 104 ? 4.526 13.063 5.884 1.00 92.56 104 ARG A O 1
ATOM 856 N N . CYS A 1 105 ? 3.207 13.129 7.718 1.00 87.31 105 CYS A N 1
ATOM 857 C CA . CYS A 1 105 ? 2.796 14.511 7.568 1.00 87.31 105 CYS A CA 1
ATOM 858 C C . CYS A 1 105 ? 3.444 15.377 8.653 1.00 87.31 105 CYS A C 1
ATOM 860 O O . CYS A 1 105 ? 3.324 15.099 9.848 1.00 87.31 105 CYS A O 1
ATOM 862 N N . SER A 1 106 ? 4.154 16.422 8.232 1.00 81.62 106 SER A N 1
ATOM 863 C CA . SER A 1 106 ? 4.835 17.382 9.105 1.00 81.62 106 SER A CA 1
ATOM 864 C C . SER A 1 106 ? 4.226 18.784 9.064 1.00 81.62 106 SER A C 1
ATOM 866 O O . SER A 1 106 ? 4.608 19.619 9.883 1.00 81.62 106 SER A O 1
ATOM 868 N N . SER A 1 107 ? 3.291 19.055 8.151 1.00 70.88 107 SER A N 1
ATOM 869 C CA . SER A 1 107 ? 2.637 20.360 8.006 1.00 70.88 107 SER A CA 1
ATOM 870 C C . SER A 1 107 ? 1.206 20.336 8.541 1.00 70.88 107 SER A C 1
ATOM 872 O O . SER A 1 107 ? 0.541 19.312 8.465 1.00 70.88 107 SER A O 1
ATOM 874 N N . ARG A 1 108 ? 0.747 21.469 9.087 1.00 60.91 108 ARG A N 1
ATOM 875 C CA . ARG A 1 108 ? -0.677 21.718 9.393 1.00 60.91 108 ARG A CA 1
ATOM 876 C C . ARG A 1 108 ? -1.385 22.499 8.279 1.00 60.91 108 ARG A C 1
ATOM 878 O O . ARG A 1 108 ? -2.603 22.641 8.311 1.00 60.91 108 ARG A O 1
ATOM 885 N N . LEU A 1 109 ? -0.625 23.020 7.312 1.00 58.22 109 LEU A N 1
ATOM 886 C CA . LEU A 1 109 ? -1.175 23.704 6.142 1.00 58.22 109 LEU A CA 1
ATOM 887 C C . LEU A 1 109 ? -1.994 22.704 5.322 1.00 58.22 109 LEU A C 1
ATOM 889 O O . LEU A 1 109 ? -1.617 21.537 5.239 1.00 58.22 109 LEU A O 1
ATOM 893 N N . LEU A 1 110 ? -3.096 23.166 4.726 1.00 57.56 110 LEU A N 1
ATOM 894 C CA . LEU A 1 110 ? -4.051 22.343 3.965 1.00 57.56 110 LEU A CA 1
ATOM 895 C C . LEU A 1 110 ? -4.807 21.289 4.804 1.00 57.56 110 LEU A C 1
ATOM 897 O O . LEU A 1 110 ? -5.254 20.279 4.269 1.00 57.56 110 LEU A O 1
ATOM 901 N N . GLY A 1 111 ? -4.957 21.505 6.118 1.00 55.44 111 GLY A N 1
ATOM 902 C CA . GLY A 1 111 ? -5.816 20.671 6.972 1.00 55.44 111 GLY A CA 1
ATOM 903 C C . GLY A 1 111 ? -5.233 19.306 7.349 1.00 55.44 111 GLY A C 1
ATOM 904 O O . GLY A 1 111 ? -5.936 18.473 7.923 1.00 55.44 111 GLY A O 1
ATOM 905 N N . PHE A 1 112 ? -3.951 19.052 7.071 1.00 61.25 112 PHE A N 1
ATOM 906 C CA . PHE A 1 112 ? -3.331 17.791 7.461 1.00 61.25 112 PHE A CA 1
ATOM 907 C C . PHE A 1 112 ? -3.061 17.723 8.972 1.00 61.25 112 PHE A C 1
ATOM 909 O O . PHE A 1 112 ? -2.484 18.631 9.579 1.00 61.25 112 PHE A O 1
ATOM 916 N N . LYS A 1 113 ? -3.418 16.595 9.593 1.00 67.00 113 LYS A N 1
ATOM 917 C CA . LYS A 1 113 ? -2.974 16.273 10.954 1.00 67.00 113 LYS A CA 1
ATOM 918 C C . LYS A 1 113 ? -1.516 15.820 10.899 1.00 67.00 113 LYS A C 1
ATOM 920 O O . LYS A 1 113 ? -1.177 14.889 10.168 1.00 67.00 113 LYS A O 1
ATOM 925 N N . LYS A 1 114 ? -0.649 16.460 11.694 1.00 82.50 114 LYS A N 1
ATOM 926 C CA . LYS A 1 114 ? 0.725 15.975 11.890 1.00 82.50 114 LYS A CA 1
ATOM 927 C C . LYS A 1 114 ? 0.665 14.546 12.421 1.00 82.50 114 LYS A C 1
ATOM 929 O O . LYS A 1 114 ? -0.084 14.267 13.353 1.00 82.50 114 LYS A O 1
ATOM 934 N N . GLY A 1 115 ? 1.471 13.661 11.854 1.00 86.56 115 GLY A N 1
ATOM 935 C CA . GLY A 1 115 ? 1.449 12.265 12.256 1.00 86.56 115 GLY A CA 1
ATOM 936 C C . GLY A 1 115 ? 2.249 11.367 11.333 1.00 86.56 115 GLY A C 1
ATOM 937 O O . GLY A 1 115 ? 2.691 11.769 10.253 1.00 86.56 115 GLY A O 1
ATOM 938 N N . THR A 1 116 ? 2.439 10.140 11.800 1.00 91.50 116 THR A N 1
ATOM 939 C CA . THR A 1 116 ? 2.946 9.041 10.985 1.00 91.50 116 THR A CA 1
ATOM 940 C C . THR A 1 116 ? 1.866 7.978 10.909 1.00 91.50 116 THR A C 1
ATOM 942 O O . THR A 1 116 ? 1.239 7.663 11.918 1.00 91.50 116 THR A O 1
ATOM 945 N N . THR A 1 117 ? 1.681 7.445 9.711 1.00 94.06 117 THR A N 1
ATOM 946 C CA . THR A 1 117 ? 0.825 6.300 9.440 1.00 94.06 117 THR A CA 1
ATOM 947 C C . THR A 1 117 ? 1.694 5.165 8.925 1.00 94.06 117 THR A C 1
ATOM 949 O O . THR A 1 117 ? 2.585 5.411 8.106 1.00 94.06 117 THR A O 1
ATOM 952 N N . LEU A 1 118 ? 1.442 3.946 9.389 1.00 97.00 118 LEU A N 1
ATOM 953 C CA . LEU A 1 118 ? 2.097 2.728 8.922 1.00 97.00 118 LEU A CA 1
ATOM 954 C C . LEU A 1 118 ? 1.033 1.660 8.678 1.00 97.00 118 LEU A C 1
ATOM 956 O O . LEU A 1 118 ? 0.254 1.378 9.577 1.00 97.00 118 LEU A O 1
ATOM 960 N N . LEU A 1 119 ? 1.018 1.071 7.487 1.00 97.94 119 LEU A N 1
ATOM 961 C CA . LEU A 1 119 ? 0.232 -0.115 7.160 1.00 97.94 119 LEU A CA 1
ATOM 962 C C . LEU A 1 119 ? 1.187 -1.219 6.710 1.00 97.94 119 LEU A C 1
ATOM 964 O O . LEU A 1 119 ? 1.994 -1.000 5.806 1.00 97.94 119 LEU A O 1
ATOM 968 N N . THR A 1 120 ? 1.035 -2.396 7.299 1.00 98.00 120 THR A N 1
ATOM 969 C CA . THR A 1 120 ? 1.627 -3.649 6.845 1.00 98.00 120 THR A CA 1
ATOM 970 C C . THR A 1 120 ? 0.498 -4.636 6.592 1.00 98.00 120 THR A C 1
ATOM 972 O O . THR A 1 120 ? -0.304 -4.888 7.490 1.00 98.00 120 THR A O 1
ATOM 975 N N . VAL A 1 121 ? 0.419 -5.180 5.381 1.00 97.25 121 VAL A N 1
ATOM 976 C CA . VAL A 1 121 ? -0.574 -6.197 5.008 1.00 97.25 121 VAL A CA 1
ATOM 977 C C . VAL A 1 121 ? 0.013 -7.118 3.947 1.00 97.25 121 VAL A C 1
ATOM 979 O O . VAL A 1 121 ? 0.761 -6.658 3.083 1.00 97.25 121 VAL A O 1
ATOM 982 N N . GLY A 1 122 ? -0.283 -8.414 4.018 1.00 95.38 122 GLY A N 1
ATOM 983 C CA . GLY A 1 122 ? 0.126 -9.349 2.975 1.00 95.38 122 GLY A CA 1
ATOM 984 C C . GLY A 1 122 ? -0.707 -9.181 1.704 1.00 95.38 122 GLY A C 1
ATOM 985 O O . GLY A 1 122 ? -1.844 -8.712 1.734 1.00 95.38 122 GLY A O 1
ATOM 986 N N . VAL A 1 123 ? -0.125 -9.552 0.572 1.00 94.19 123 VAL A N 1
ATOM 987 C CA . VAL A 1 123 ? -0.733 -9.461 -0.753 1.00 94.19 123 VAL A CA 1
ATOM 988 C C . VAL A 1 123 ? -0.385 -10.680 -1.593 1.00 94.19 123 VAL A C 1
ATOM 990 O O . VAL A 1 123 ? 0.778 -11.085 -1.680 1.00 94.19 123 VAL A O 1
ATOM 993 N N . SER A 1 124 ? -1.399 -11.208 -2.271 1.00 93.88 124 SER A N 1
ATOM 994 C CA . SER A 1 124 ? -1.269 -12.279 -3.253 1.00 93.88 124 SER A CA 1
ATOM 995 C C . SER A 1 124 ? -2.101 -11.927 -4.482 1.00 93.88 124 SER A C 1
ATOM 997 O O . SER A 1 124 ? -3.328 -11.938 -4.453 1.00 93.88 124 SER A O 1
ATOM 999 N N . GLY A 1 125 ? -1.439 -11.537 -5.572 1.00 90.56 125 GLY A N 1
ATOM 1000 C CA . GLY A 1 125 ? -2.119 -11.076 -6.781 1.00 90.56 125 GLY A CA 1
ATOM 1001 C C . GLY A 1 125 ? -2.948 -9.810 -6.538 1.00 90.56 125 GLY A C 1
ATOM 1002 O O . GLY A 1 125 ? -2.394 -8.724 -6.350 1.00 90.56 125 GLY A O 1
ATOM 1003 N N . HIS A 1 126 ? -4.274 -9.935 -6.595 1.00 88.38 126 HIS A N 1
ATOM 1004 C CA . HIS A 1 126 ? -5.201 -8.822 -6.367 1.00 88.38 126 HIS A CA 1
ATOM 1005 C C . HIS A 1 126 ? -5.731 -8.757 -4.932 1.00 88.38 126 HIS A C 1
ATOM 1007 O O . HIS A 1 126 ? -6.276 -7.717 -4.551 1.00 88.38 126 HIS A O 1
ATOM 1013 N N . ASP A 1 127 ? -5.505 -9.808 -4.147 1.00 93.88 127 ASP A N 1
ATOM 1014 C CA . ASP A 1 127 ? -6.123 -10.003 -2.844 1.00 93.88 127 ASP A CA 1
ATOM 1015 C C . ASP A 1 127 ? -5.181 -9.609 -1.706 1.00 93.88 127 ASP A C 1
ATOM 1017 O O . ASP A 1 127 ? -3.957 -9.781 -1.777 1.00 93.88 127 ASP A O 1
ATOM 1021 N N . LEU A 1 128 ? -5.769 -9.061 -0.641 1.00 95.75 128 LEU A N 1
ATOM 1022 C CA . LEU A 1 128 ? -5.085 -8.860 0.633 1.00 95.75 128 LEU A CA 1
ATOM 1023 C C . LEU A 1 128 ? -5.106 -10.174 1.402 1.00 95.75 128 LEU A C 1
ATOM 1025 O O . LEU A 1 128 ? -6.144 -10.807 1.494 1.00 95.75 128 LEU A O 1
ATOM 1029 N N . THR A 1 129 ? -3.988 -10.584 1.982 1.00 96.56 129 THR A N 1
ATOM 1030 C CA . THR A 1 129 ? -3.885 -11.887 2.650 1.00 96.56 129 THR A CA 1
ATOM 1031 C C . THR A 1 129 ? -3.087 -11.780 3.936 1.00 96.56 129 THR A C 1
ATOM 1033 O O . THR A 1 129 ? -2.136 -11.004 4.024 1.00 96.56 129 THR A O 1
ATOM 1036 N N . GLY A 1 130 ? -3.397 -12.623 4.915 1.00 96.12 130 GLY A N 1
ATOM 1037 C CA . GLY A 1 130 ? -2.610 -12.746 6.135 1.00 96.12 130 GLY A CA 1
ATOM 1038 C C . GLY A 1 130 ? -2.767 -11.560 7.086 1.00 96.12 130 GLY A C 1
ATOM 1039 O O . GLY A 1 130 ? -3.778 -10.861 7.080 1.00 96.12 130 GLY A O 1
ATOM 1040 N N . GLN A 1 131 ? -1.771 -11.381 7.953 1.00 97.12 131 GLN A N 1
ATOM 1041 C CA . GLN A 1 131 ? -1.826 -10.433 9.066 1.00 97.12 131 GLN A CA 1
ATOM 1042 C C . GLN A 1 131 ? -1.816 -8.975 8.598 1.00 97.12 131 GLN A C 1
ATOM 1044 O O . GLN A 1 131 ? -1.076 -8.590 7.689 1.00 97.12 131 GLN A O 1
ATOM 1049 N N . VAL A 1 132 ? -2.606 -8.163 9.290 1.00 98.00 132 VAL A N 1
ATOM 1050 C CA . VAL A 1 132 ? -2.708 -6.720 9.115 1.00 98.00 132 VAL A CA 1
ATOM 1051 C C . VAL A 1 132 ? -2.205 -6.029 10.370 1.00 98.00 132 VAL A C 1
ATOM 1053 O O . VAL A 1 132 ? -2.614 -6.348 11.487 1.00 98.00 132 VAL A O 1
ATOM 1056 N N . TYR A 1 133 ? -1.368 -5.020 10.170 1.00 98.19 133 TYR A N 1
ATOM 1057 C CA . TYR A 1 133 ? -1.042 -4.034 11.185 1.00 98.19 133 TYR A CA 1
ATOM 1058 C C . TYR A 1 133 ? -1.179 -2.640 10.592 1.00 98.19 133 TYR A C 1
ATOM 1060 O O . TYR A 1 133 ? -0.520 -2.309 9.607 1.00 98.19 133 TYR A O 1
ATOM 1068 N N . TYR A 1 134 ? -2.005 -1.809 11.208 1.00 97.62 134 TYR A N 1
ATOM 1069 C CA . TYR A 1 134 ? -2.209 -0.429 10.809 1.00 97.62 134 TYR A CA 1
ATOM 1070 C C . TYR A 1 134 ? -2.086 0.482 12.023 1.00 97.62 134 TYR A C 1
ATOM 1072 O O . TYR A 1 134 ? -2.725 0.247 13.038 1.00 97.62 134 TYR A O 1
ATOM 1080 N N . SER A 1 135 ? -1.271 1.528 11.947 1.00 95.50 135 SER A N 1
ATOM 1081 C CA . SER A 1 135 ? -1.168 2.536 12.999 1.00 95.50 135 SER A CA 1
ATOM 1082 C C . SER A 1 135 ? -1.284 3.934 12.424 1.00 95.50 135 SER A C 1
ATOM 1084 O O . SER A 1 135 ? -0.701 4.248 11.384 1.00 95.50 135 SER A O 1
ATOM 1086 N N . PHE A 1 136 ? -2.074 4.777 13.084 1.00 91.19 136 PHE A N 1
ATOM 1087 C CA . PHE A 1 136 ? -2.375 6.134 12.639 1.00 91.19 136 PHE A CA 1
ATOM 1088 C C . PHE A 1 136 ? -2.903 6.957 13.811 1.00 91.19 136 PHE A C 1
ATOM 1090 O O . PHE A 1 136 ? -3.663 6.460 14.625 1.00 91.19 136 PHE A O 1
ATOM 1097 N N . GLY A 1 137 ? -2.506 8.225 13.928 1.00 83.81 137 GLY A N 1
ATOM 1098 C CA . GLY A 1 137 ? -3.137 9.148 14.886 1.00 83.81 137 GLY A CA 1
ATOM 1099 C C . GLY A 1 137 ? -3.081 8.748 16.372 1.00 83.81 137 GLY A C 1
ATOM 1100 O O . GLY A 1 137 ? -3.829 9.317 17.158 1.00 83.81 137 GLY A O 1
ATOM 1101 N N . GLY A 1 138 ? -2.207 7.812 16.762 1.00 85.06 138 GLY A N 1
ATOM 1102 C CA . GLY A 1 138 ? -2.158 7.248 18.121 1.00 85.06 138 GLY A CA 1
ATOM 1103 C C . GLY A 1 138 ? -3.027 5.999 18.322 1.00 85.06 138 GLY A C 1
ATOM 1104 O O . GLY A 1 138 ? -3.019 5.431 19.411 1.00 85.06 138 GLY A O 1
ATOM 1105 N N . GLU A 1 139 ? -3.723 5.563 17.277 1.00 92.56 139 GLU A N 1
ATOM 1106 C CA . GLU A 1 139 ? -4.544 4.356 17.208 1.00 92.56 139 GLU A CA 1
ATOM 1107 C C . GLU A 1 139 ? -3.757 3.232 16.524 1.00 92.56 139 GLU A C 1
ATOM 1109 O O . GLU A 1 139 ? -2.857 3.478 15.706 1.00 92.56 139 GLU A O 1
ATOM 1114 N N . SER A 1 140 ? -4.104 1.987 16.843 1.00 95.81 140 SER A N 1
ATOM 1115 C CA . SER A 1 140 ? -3.616 0.817 16.114 1.00 95.81 140 SER A CA 1
ATOM 1116 C C . SER A 1 140 ? -4.738 -0.160 15.820 1.00 95.81 140 SER A C 1
ATOM 1118 O O . SER A 1 140 ? -5.542 -0.449 16.699 1.00 95.81 140 SER A O 1
ATOM 1120 N N . LEU A 1 141 ? -4.739 -0.719 14.621 1.00 97.62 141 LEU A N 1
ATOM 1121 C CA . LEU A 1 141 ? -5.676 -1.716 14.149 1.00 97.62 141 LEU A CA 1
ATOM 1122 C C . LEU A 1 141 ? -4.900 -2.961 13.714 1.00 97.62 141 LEU A C 1
ATOM 1124 O O . LEU A 1 141 ? -3.948 -2.873 12.936 1.00 97.62 141 LEU A O 1
ATOM 1128 N N . THR A 1 142 ? -5.302 -4.114 14.233 1.00 98.44 142 THR A N 1
ATOM 1129 C CA . THR A 1 142 ? -4.794 -5.432 13.856 1.00 98.44 142 THR A CA 1
ATOM 1130 C C . THR A 1 142 ? -5.933 -6.328 13.404 1.00 98.44 142 THR A C 1
ATOM 1132 O O . THR A 1 142 ? -7.082 -6.157 13.811 1.00 98.44 142 THR A O 1
ATOM 1135 N N . GLY A 1 143 ? -5.616 -7.286 12.548 1.00 98.06 143 GLY A N 1
ATOM 1136 C CA . GLY A 1 143 ? -6.582 -8.227 12.004 1.00 98.06 143 GLY A CA 1
ATOM 1137 C C . GLY A 1 143 ? -5.916 -9.118 10.976 1.00 98.06 143 GLY A C 1
ATOM 1138 O O . GLY A 1 143 ? -4.689 -9.118 10.854 1.00 98.06 143 GLY A O 1
ATOM 1139 N N . ARG A 1 144 ? -6.709 -9.862 10.215 1.00 97.75 144 ARG A N 1
ATOM 1140 C CA . ARG A 1 144 ? -6.181 -10.680 9.126 1.00 97.75 144 ARG A CA 1
ATOM 1141 C C . ARG A 1 144 ? -7.191 -10.852 8.005 1.00 97.75 144 ARG A C 1
ATOM 1143 O O . ARG A 1 144 ? -8.399 -10.840 8.229 1.00 97.75 144 ARG A O 1
ATOM 1150 N N . PHE A 1 145 ? -6.661 -11.057 6.812 1.00 98.06 145 PHE A N 1
ATOM 1151 C CA . PHE A 1 145 ? -7.405 -11.608 5.692 1.00 98.06 145 PHE A CA 1
ATOM 1152 C C . PHE A 1 145 ? -7.049 -13.090 5.530 1.00 98.06 145 PHE A C 1
ATOM 1154 O O . PHE A 1 145 ? -5.922 -13.505 5.828 1.00 98.06 145 PHE A O 1
ATOM 1161 N N . ASP A 1 146 ? -7.997 -13.898 5.081 1.00 97.12 146 ASP A N 1
ATOM 1162 C CA . ASP A 1 146 ? -7.746 -15.279 4.680 1.00 97.12 146 ASP A CA 1
ATOM 1163 C C . ASP A 1 146 ? -7.040 -15.361 3.310 1.00 97.12 146 ASP A C 1
ATOM 1165 O O . ASP A 1 146 ? -6.598 -14.359 2.741 1.00 97.12 146 ASP A O 1
ATOM 1169 N N . SER A 1 147 ? -6.872 -16.577 2.790 1.00 94.75 147 SER A N 1
ATOM 1170 C CA . SER A 1 147 ? -6.252 -16.814 1.481 1.00 94.75 147 SER A CA 1
ATOM 1171 C C . SER A 1 147 ? -7.127 -16.394 0.296 1.00 94.75 147 SER A C 1
ATOM 1173 O O . SER A 1 147 ? -6.604 -16.265 -0.807 1.00 94.75 147 SER A O 1
ATOM 1175 N N . ALA A 1 148 ? -8.428 -16.186 0.510 1.00 95.12 148 ALA A N 1
ATOM 1176 C CA . ALA A 1 148 ? -9.395 -15.775 -0.502 1.00 95.12 148 ALA A CA 1
ATOM 1177 C C . ALA A 1 148 ? -9.621 -14.254 -0.518 1.00 95.12 148 ALA A C 1
ATOM 1179 O O . ALA A 1 148 ? -10.545 -13.776 -1.176 1.00 95.12 148 ALA A O 1
ATOM 1180 N N . GLY A 1 149 ? -8.818 -13.489 0.227 1.00 95.56 149 GLY A N 1
ATOM 1181 C CA . GLY A 1 149 ? -8.944 -12.039 0.271 1.00 95.56 149 GLY A CA 1
ATOM 1182 C C . GLY A 1 149 ? -10.001 -11.517 1.237 1.00 95.56 149 GLY A C 1
ATOM 1183 O O . GLY A 1 149 ? -10.304 -10.323 1.205 1.00 95.56 149 GLY A O 1
ATOM 1184 N N . ARG A 1 150 ? -10.593 -12.376 2.075 1.00 97.31 150 ARG A N 1
ATOM 1185 C CA . ARG A 1 150 ? -11.738 -12.012 2.916 1.00 97.31 150 ARG A CA 1
ATOM 1186 C C . ARG A 1 150 ? -11.309 -11.757 4.359 1.00 97.31 150 ARG A C 1
ATOM 1188 O O . ARG A 1 150 ? -10.419 -12.449 4.853 1.00 97.31 150 ARG A O 1
ATOM 1195 N N . PRO A 1 151 ? -11.897 -10.761 5.046 1.00 97.69 151 PRO A N 1
ATOM 1196 C CA . PRO A 1 151 ? -11.642 -10.545 6.465 1.00 97.69 151 PRO A CA 1
ATOM 1197 C C . PRO A 1 151 ? -11.929 -11.805 7.274 1.00 97.69 151 PRO A C 1
ATOM 1199 O O . PRO A 1 151 ? -12.971 -12.432 7.095 1.00 97.69 151 PRO A O 1
ATOM 1202 N N . ASP A 1 152 ? -11.009 -12.160 8.161 1.00 98.06 152 ASP A N 1
ATOM 1203 C CA . ASP A 1 152 ? -11.093 -13.405 8.912 1.00 98.06 152 ASP A CA 1
ATOM 1204 C C . ASP A 1 152 ? -10.522 -13.248 10.325 1.00 98.06 152 ASP A C 1
ATOM 1206 O O . ASP A 1 152 ? -9.691 -12.375 10.593 1.00 98.06 152 ASP A O 1
ATOM 1210 N N . GLY A 1 153 ? -10.979 -14.093 11.242 1.00 97.38 153 GLY A N 1
ATOM 1211 C CA . GLY A 1 153 ? -10.565 -14.114 12.634 1.00 97.38 153 GLY A CA 1
ATOM 1212 C C . GLY A 1 153 ? -10.859 -12.818 13.391 1.00 97.38 153 GLY A C 1
ATOM 1213 O O . GLY A 1 153 ? -11.785 -12.061 13.097 1.00 97.38 153 GLY A O 1
ATOM 1214 N N . ARG A 1 154 ? -10.055 -12.570 14.427 1.00 97.69 154 ARG A N 1
ATOM 1215 C CA . ARG A 1 154 ? -10.235 -11.425 15.319 1.00 97.69 154 ARG A CA 1
ATOM 1216 C C . ARG A 1 154 ? -9.581 -10.169 14.753 1.00 97.69 154 ARG A C 1
ATOM 1218 O O . ARG A 1 154 ? -8.375 -10.137 14.512 1.00 97.69 154 ARG A O 1
ATOM 1225 N N . TRP A 1 155 ? -10.375 -9.115 14.661 1.00 98.44 155 TRP A N 1
ATOM 1226 C CA . TRP A 1 155 ? -9.961 -7.753 14.367 1.00 98.44 155 TRP A CA 1
ATOM 1227 C C . TRP A 1 155 ? -10.043 -6.910 15.634 1.00 98.44 155 TRP A C 1
ATOM 1229 O O . TRP A 1 155 ? -10.915 -7.097 16.484 1.00 98.44 155 TRP A O 1
ATOM 1239 N N . THR A 1 156 ? -9.078 -6.020 15.829 1.00 98.00 156 THR A N 1
ATOM 1240 C CA . THR A 1 156 ? -9.007 -5.175 17.020 1.00 98.00 156 THR A CA 1
ATOM 1241 C C . THR A 1 156 ? -8.469 -3.809 16.664 1.00 98.00 156 THR A C 1
ATOM 1243 O O . THR A 1 156 ? -7.394 -3.702 16.085 1.00 98.00 156 THR A O 1
ATOM 1246 N N . MET A 1 157 ? -9.183 -2.763 17.062 1.00 97.19 157 MET A N 1
ATOM 1247 C CA . MET A 1 157 ? -8.714 -1.389 16.979 1.00 97.19 157 MET A CA 1
ATOM 1248 C C . MET A 1 157 ? -8.606 -0.803 18.380 1.00 97.19 157 MET A C 1
ATOM 1250 O O . MET A 1 157 ? -9.591 -0.670 19.098 1.00 97.19 157 MET A O 1
ATOM 1254 N N . ASN A 1 158 ? -7.387 -0.453 18.771 1.00 96.25 158 ASN A N 1
ATOM 1255 C CA . ASN A 1 158 ? -7.086 0.181 20.039 1.00 96.25 158 ASN A CA 1
ATOM 1256 C C . ASN A 1 158 ? -6.983 1.694 19.836 1.00 96.25 158 ASN A C 1
ATOM 1258 O O . ASN A 1 158 ? -6.048 2.178 19.191 1.00 96.25 158 ASN A O 1
ATOM 1262 N N . ALA A 1 159 ? -7.932 2.425 20.414 1.00 93.75 159 ALA A N 1
ATOM 1263 C CA . ALA A 1 159 ? -7.981 3.879 20.414 1.00 93.75 159 ALA A CA 1
ATOM 1264 C C . ALA A 1 159 ? -7.912 4.457 21.842 1.00 93.75 159 ALA A C 1
ATOM 1266 O O . ALA A 1 159 ? -8.271 5.612 22.070 1.00 93.75 159 ALA A O 1
ATOM 1267 N N . VAL A 1 160 ? -7.382 3.691 22.805 1.00 91.69 160 VAL A N 1
ATOM 1268 C CA . VAL A 1 160 ? -7.301 4.063 24.233 1.00 91.69 160 VAL A CA 1
ATOM 1269 C C . VAL A 1 160 ? -6.513 5.353 24.462 1.00 91.69 160 VAL A C 1
ATOM 1271 O O . VAL A 1 160 ? -6.849 6.148 25.336 1.00 91.69 160 VAL A O 1
ATOM 1274 N N . LYS A 1 161 ? -5.474 5.584 23.651 1.00 87.62 161 LYS A N 1
ATOM 1275 C CA . LYS A 1 161 ? -4.611 6.776 23.725 1.00 87.62 161 LYS A CA 1
ATOM 1276 C C . LYS A 1 161 ? -5.209 8.011 23.043 1.00 87.62 161 LYS A C 1
ATOM 1278 O O . LYS A 1 161 ? -4.553 9.048 22.969 1.00 87.62 161 LYS A O 1
ATOM 1283 N N . THR A 1 162 ? -6.422 7.902 22.512 1.00 87.38 162 THR A N 1
ATOM 1284 C CA . THR A 1 162 ? -7.150 9.011 21.889 1.00 87.38 162 THR A CA 1
ATOM 1285 C C . THR A 1 162 ? -8.277 9.485 22.792 1.00 87.38 162 THR A C 1
ATOM 1287 O O . THR A 1 162 ? -8.587 8.847 23.790 1.00 87.38 162 THR A O 1
ATOM 1290 N N . ARG A 1 163 ? -8.958 10.564 22.393 1.00 86.81 163 ARG A N 1
ATOM 1291 C CA . ARG A 1 163 ? -10.149 11.067 23.096 1.00 86.81 163 ARG A CA 1
ATOM 1292 C C . ARG A 1 163 ? -11.308 10.067 23.149 1.00 86.81 163 ARG A C 1
ATOM 1294 O O . ARG A 1 163 ? -12.252 10.306 23.887 1.00 86.81 163 ARG A O 1
ATOM 1301 N N . SER A 1 164 ? -11.281 9.005 22.336 1.00 87.75 164 SER A N 1
ATOM 1302 C CA . SER A 1 164 ? -12.338 7.993 22.356 1.00 87.75 164 SER A CA 1
ATOM 1303 C C . SER A 1 164 ? -12.225 7.044 23.542 1.00 87.75 164 SER A C 1
ATOM 1305 O O . SER A 1 164 ? -13.250 6.523 23.953 1.00 87.75 164 SER A O 1
ATOM 1307 N N . HIS A 1 165 ? -11.008 6.802 24.049 1.00 91.81 165 HIS A N 1
ATOM 1308 C CA . HIS A 1 165 ? -10.718 5.832 25.108 1.00 91.81 165 HIS A CA 1
ATOM 1309 C C . HIS A 1 165 ? -11.344 4.437 24.890 1.00 91.81 165 HIS A C 1
ATOM 1311 O O . HIS A 1 165 ? -11.649 3.717 25.835 1.00 91.81 165 HIS A O 1
ATOM 1317 N N . LYS A 1 166 ? -11.520 4.031 23.627 1.00 94.44 166 LYS A N 1
ATOM 1318 C CA . LYS A 1 166 ? -12.242 2.807 23.259 1.00 94.44 166 LYS A CA 1
ATOM 1319 C C . LYS A 1 166 ? -11.344 1.748 22.641 1.00 94.44 166 LYS A C 1
ATOM 1321 O O . LYS A 1 166 ? -10.331 2.052 22.003 1.00 94.44 166 LYS A O 1
ATOM 1326 N N . ILE A 1 167 ? -11.755 0.497 22.801 1.00 96.31 167 ILE A N 1
ATOM 1327 C CA . ILE A 1 167 ? -11.242 -0.650 22.058 1.00 96.31 167 ILE A CA 1
ATOM 1328 C C . ILE A 1 167 ? -12.404 -1.237 21.265 1.00 96.31 167 ILE A C 1
ATOM 1330 O O . ILE A 1 167 ? -13.454 -1.535 21.823 1.00 96.31 167 ILE A O 1
ATOM 1334 N N . PHE A 1 168 ? -12.215 -1.391 19.962 1.00 96.56 168 PHE A N 1
ATOM 1335 C CA . PHE A 1 168 ? -13.182 -2.027 19.078 1.00 96.56 168 PHE A CA 1
ATOM 1336 C C . PHE A 1 168 ? -12.706 -3.446 18.803 1.00 96.56 168 PHE A C 1
ATOM 1338 O O . PHE A 1 168 ? -11.543 -3.641 18.433 1.00 96.56 168 PHE A O 1
ATOM 1345 N N . HIS A 1 169 ? -13.592 -4.420 18.955 1.00 97.38 169 HIS A N 1
ATOM 1346 C CA . HIS A 1 169 ? -13.347 -5.806 18.599 1.00 97.38 169 HIS A CA 1
ATOM 1347 C C . HIS A 1 169 ? -14.372 -6.269 17.581 1.00 97.38 169 HIS A C 1
ATOM 1349 O O . HIS A 1 169 ? -15.564 -6.008 17.712 1.00 97.38 169 HIS A O 1
ATOM 1355 N N . GLU A 1 170 ? -13.899 -6.991 16.577 1.00 97.88 170 GLU A N 1
ATOM 1356 C CA . GLU A 1 170 ? -14.766 -7.678 15.631 1.00 97.88 170 GLU A CA 1
ATOM 1357 C C . GLU A 1 170 ? -14.247 -9.093 15.420 1.00 97.88 170 GLU A C 1
ATOM 1359 O O . GLU A 1 170 ? -13.035 -9.322 15.414 1.00 97.88 170 GLU A O 1
ATOM 1364 N N . THR A 1 171 ? -15.156 -10.042 15.242 1.00 97.81 171 THR A N 1
ATOM 1365 C CA . THR A 1 171 ? -14.820 -11.401 14.814 1.00 97.81 171 THR A CA 1
ATOM 1366 C C . THR A 1 171 ? -15.435 -11.625 13.452 1.00 97.81 171 THR A C 1
ATOM 1368 O O . THR A 1 171 ? -16.640 -11.444 13.276 1.00 97.81 171 THR A O 1
ATOM 1371 N N . TRP A 1 172 ? -14.596 -11.996 12.496 1.00 98.06 172 TRP A N 1
ATOM 1372 C CA . TRP A 1 172 ? -14.979 -12.243 11.119 1.00 98.06 172 TRP A CA 1
ATOM 1373 C C . TRP A 1 172 ? -14.734 -13.704 10.766 1.00 98.06 172 TRP A C 1
ATOM 1375 O O . TRP A 1 172 ? -13.729 -14.281 11.172 1.00 98.06 172 TRP A O 1
ATOM 1385 N N . GLU A 1 173 ? -15.630 -14.279 9.979 1.00 97.56 173 GLU A N 1
ATOM 1386 C CA . GLU A 1 173 ? -15.491 -15.619 9.420 1.00 97.56 173 GLU A CA 1
ATOM 1387 C C . GLU A 1 173 ? -15.692 -15.523 7.914 1.00 97.56 173 GLU A C 1
ATOM 1389 O O . GLU A 1 173 ? -16.793 -15.242 7.435 1.00 97.56 173 GLU A O 1
ATOM 1394 N N . HIS A 1 174 ? -14.603 -15.694 7.162 1.00 96.56 174 HIS A N 1
ATOM 1395 C CA . HIS A 1 174 ? -14.623 -15.712 5.697 1.00 96.56 174 HIS A CA 1
ATOM 1396 C C . HIS A 1 174 ? -15.395 -14.535 5.051 1.00 96.56 174 HIS A C 1
ATOM 1398 O O . HIS A 1 174 ? -16.136 -14.689 4.073 1.00 96.56 174 HIS A O 1
ATOM 1404 N N . GLY A 1 175 ? -15.212 -13.330 5.597 1.00 96.06 175 GLY A N 1
ATOM 1405 C CA . GLY A 1 175 ? -15.841 -12.093 5.127 1.00 96.06 175 GLY A CA 1
ATOM 1406 C C . GLY A 1 175 ? -17.206 -11.771 5.730 1.00 96.06 175 GLY A C 1
ATOM 1407 O O . GLY A 1 175 ? -17.787 -10.752 5.361 1.00 96.06 175 GLY A O 1
ATOM 1408 N N . VAL A 1 176 ? -17.700 -12.570 6.677 1.00 96.50 176 VAL A N 1
ATOM 1409 C CA . VAL A 1 176 ? -18.926 -12.284 7.433 1.00 96.50 176 VAL A CA 1
ATOM 1410 C C . VAL A 1 176 ? -18.567 -11.840 8.848 1.00 96.50 176 VAL A C 1
ATOM 1412 O O . VAL A 1 176 ? -17.846 -12.535 9.556 1.00 96.50 176 VAL A O 1
ATOM 1415 N N . CYS A 1 177 ? -19.069 -10.681 9.276 1.00 97.19 177 CYS A N 1
ATOM 1416 C CA . CYS A 1 177 ? -18.895 -10.207 10.648 1.00 97.19 177 CYS A CA 1
ATOM 1417 C C . CYS A 1 177 ? -19.846 -10.972 11.577 1.00 97.19 177 CYS A C 1
ATOM 1419 O O . CYS A 1 177 ? -21.056 -10.757 11.534 1.00 97.19 177 CYS A O 1
ATOM 1421 N N . VAL A 1 178 ? -19.295 -11.833 12.430 1.00 97.00 178 VAL A N 1
ATOM 1422 C CA . VAL A 1 178 ? -20.051 -12.662 13.383 1.00 97.00 178 VAL A CA 1
ATOM 1423 C C . VAL A 1 178 ? -20.334 -11.901 14.675 1.00 97.00 178 VAL A C 1
ATOM 1425 O O . VAL A 1 178 ? -21.405 -12.029 15.262 1.00 97.00 178 VAL A O 1
ATOM 1428 N N . SER A 1 179 ? -19.388 -11.076 15.123 1.00 96.44 179 SER A N 1
ATOM 1429 C CA . SER A 1 179 ? -19.562 -10.241 16.312 1.00 96.44 179 SER A CA 1
ATOM 1430 C C . SER A 1 179 ? -18.824 -8.919 16.176 1.00 96.44 179 SER A C 1
ATOM 1432 O O . SER A 1 179 ? -17.777 -8.837 15.534 1.00 96.44 179 SER A O 1
ATOM 1434 N N . SER A 1 180 ? -19.384 -7.871 16.777 1.00 97.31 180 SER A N 1
ATOM 1435 C CA . SER A 1 180 ? -18.780 -6.544 16.838 1.00 97.31 180 SER A CA 1
ATOM 1436 C C . SER A 1 180 ? -19.118 -5.912 18.177 1.00 97.31 180 SER A C 1
ATOM 1438 O O . SER A 1 180 ? -20.291 -5.757 18.523 1.00 97.31 180 SER A O 1
ATOM 1440 N N . ASP A 1 181 ? -18.092 -5.544 18.931 1.00 96.44 181 ASP A N 1
ATOM 1441 C CA . ASP A 1 181 ? -18.245 -4.902 20.222 1.00 96.44 181 ASP A CA 1
ATOM 1442 C C . ASP A 1 181 ? -17.268 -3.748 20.425 1.00 96.44 181 ASP A C 1
ATOM 1444 O O . ASP A 1 181 ? -16.210 -3.652 19.801 1.00 96.44 181 ASP A O 1
ATOM 1448 N N . ILE A 1 182 ? -17.689 -2.824 21.280 1.00 96.38 182 ILE A N 1
ATOM 1449 C CA . ILE A 1 182 ? -16.944 -1.635 21.656 1.00 96.38 182 ILE A CA 1
ATOM 1450 C C . ILE A 1 182 ? -16.839 -1.644 23.172 1.00 96.38 182 ILE A C 1
ATOM 1452 O O . ILE A 1 182 ? -17.856 -1.620 23.867 1.00 96.38 182 ILE A O 1
ATOM 1456 N N . PHE A 1 183 ? -15.608 -1.655 23.661 1.00 96.50 183 PHE A N 1
ATOM 1457 C CA . PHE A 1 183 ? -15.279 -1.554 25.072 1.00 96.50 183 PHE A CA 1
ATOM 1458 C C . PHE A 1 183 ? -14.788 -0.141 25.387 1.00 96.50 183 PHE A C 1
ATOM 1460 O O . PHE A 1 183 ? -13.797 0.317 24.807 1.00 96.50 183 PHE A O 1
ATOM 1467 N N . ASP A 1 184 ? -15.486 0.554 26.281 1.00 95.94 184 ASP A N 1
ATOM 1468 C CA . ASP A 1 184 ? -15.057 1.845 26.812 1.00 95.94 184 ASP A CA 1
ATOM 1469 C C . ASP A 1 184 ? -14.215 1.623 28.070 1.00 95.94 184 ASP A C 1
ATOM 1471 O O . ASP A 1 184 ? -14.710 1.145 29.089 1.00 95.94 184 ASP A O 1
ATOM 1475 N N . VAL A 1 185 ? -12.926 1.960 28.017 1.00 94.62 185 VAL A N 1
ATOM 1476 C CA . VAL A 1 185 ? -12.023 1.689 29.147 1.00 94.62 185 VAL A CA 1
ATOM 1477 C C . VAL A 1 185 ? -12.248 2.631 30.332 1.00 94.62 185 VAL A C 1
ATOM 1479 O O . VAL A 1 185 ? -11.696 2.386 31.400 1.00 94.62 185 VAL A O 1
ATOM 1482 N N . THR A 1 186 ? -12.999 3.723 30.147 1.00 94.62 186 THR A N 1
ATOM 1483 C CA . THR A 1 186 ? -13.238 4.721 31.200 1.00 94.62 186 THR A CA 1
ATOM 1484 C C . THR A 1 186 ? -14.411 4.346 32.094 1.00 94.62 186 THR A C 1
ATOM 1486 O O . THR A 1 186 ? -14.360 4.606 33.293 1.00 94.62 186 THR A O 1
ATOM 1489 N N . THR A 1 187 ? -15.437 3.706 31.528 1.00 95.00 187 THR A N 1
ATOM 1490 C CA . THR A 1 187 ? -16.622 3.244 32.266 1.00 95.00 187 THR A CA 1
ATOM 1491 C C . THR A 1 187 ? -16.618 1.737 32.511 1.00 95.00 187 THR A C 1
ATOM 1493 O O . THR A 1 187 ? -17.277 1.268 33.432 1.00 95.00 187 THR A O 1
ATOM 1496 N N . GLY A 1 188 ? -15.863 0.973 31.715 1.00 93.44 188 GLY A N 1
ATOM 1497 C CA . GLY A 1 188 ? -15.919 -0.489 31.698 1.00 93.44 188 GLY A CA 1
ATOM 1498 C C . GLY A 1 188 ? -17.100 -1.043 30.895 1.00 93.44 188 GLY A C 1
ATOM 1499 O O . GLY A 1 188 ? -17.294 -2.260 30.864 1.00 93.44 188 GLY A O 1
ATOM 1500 N N . ASP A 1 189 ? -17.877 -0.183 30.230 1.00 94.6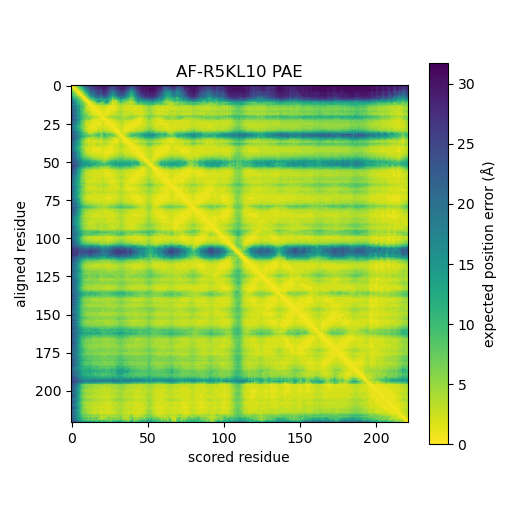9 189 ASP A N 1
ATOM 1501 C CA . ASP A 1 189 ? -19.062 -0.606 29.494 1.00 94.69 189 ASP A CA 1
ATOM 1502 C C . ASP A 1 189 ? -18.706 -1.302 28.184 1.00 94.69 189 ASP A C 1
ATOM 1504 O O . ASP A 1 189 ? -17.795 -0.912 27.442 1.00 94.69 189 ASP A O 1
ATOM 1508 N N . LYS A 1 190 ? -19.518 -2.309 27.860 1.00 95.19 190 LYS A N 1
ATOM 1509 C CA . LYS A 1 190 ? -19.477 -3.017 26.587 1.00 95.19 190 LYS A CA 1
ATOM 1510 C C . LYS A 1 190 ? -20.754 -2.742 25.804 1.00 95.19 190 LYS A C 1
ATOM 1512 O O . LYS A 1 190 ? -21.855 -2.990 26.284 1.00 95.19 190 LYS A O 1
ATOM 1517 N N . THR A 1 191 ? -20.604 -2.263 24.574 1.00 94.62 191 THR A N 1
ATOM 1518 C CA . THR A 1 191 ? -21.723 -1.981 23.663 1.00 94.62 191 THR A CA 1
ATOM 1519 C C . THR A 1 191 ? -21.533 -2.690 22.328 1.00 94.62 191 THR A C 1
ATOM 1521 O O . THR A 1 191 ? -20.425 -3.096 21.981 1.00 94.62 191 THR A O 1
ATOM 1524 N N . THR A 1 192 ? -22.618 -2.868 21.574 1.00 92.44 192 THR A N 1
ATOM 1525 C CA . THR A 1 192 ? -22.550 -3.486 20.240 1.00 92.44 192 THR A CA 1
ATOM 1526 C C . THR A 1 192 ? -21.978 -2.490 19.231 1.00 92.44 192 THR A C 1
ATOM 1528 O O . THR A 1 192 ? -22.393 -1.330 19.184 1.00 92.44 192 THR A O 1
ATOM 1531 N N . GLY A 1 193 ? -21.013 -2.941 18.431 1.00 85.88 193 GLY A N 1
ATOM 1532 C CA . GLY A 1 193 ? -20.362 -2.145 17.395 1.00 85.88 193 GLY A CA 1
ATOM 1533 C C . GLY A 1 193 ? -21.000 -2.287 16.012 1.00 85.88 193 GLY A C 1
ATOM 1534 O O . GLY A 1 193 ? -21.953 -3.035 15.803 1.00 85.88 193 GLY A O 1
ATOM 1535 N N . LYS A 1 194 ? -20.454 -1.548 15.040 1.00 78.56 194 LYS A N 1
ATOM 1536 C CA . LYS A 1 194 ? -20.759 -1.720 13.613 1.00 78.56 194 LYS A CA 1
ATOM 1537 C C . LYS A 1 194 ? -19.538 -2.350 12.947 1.00 78.56 194 LYS A C 1
ATOM 1539 O O . LYS A 1 194 ? -18.517 -1.676 12.872 1.00 78.56 194 LYS A O 1
ATOM 1544 N N . GLY A 1 195 ? -19.680 -3.580 12.447 1.00 78.75 195 GLY A N 1
ATOM 1545 C CA . GLY A 1 195 ? -18.632 -4.355 11.769 1.00 78.75 195 GLY A CA 1
ATOM 1546 C C . GLY A 1 195 ? -18.029 -3.639 10.556 1.00 78.75 195 GLY A C 1
ATOM 1547 O O . GLY A 1 195 ? -18.621 -3.696 9.481 1.00 78.75 195 GLY A O 1
ATOM 1548 N N . ARG A 1 196 ? -16.913 -2.918 10.719 1.00 92.00 196 ARG A N 1
ATOM 1549 C CA . ARG A 1 196 ? -16.296 -2.051 9.691 1.00 92.00 196 ARG A CA 1
ATOM 1550 C C . ARG A 1 196 ? -14.772 -1.943 9.782 1.00 92.00 196 ARG A C 1
ATOM 1552 O O . ARG A 1 196 ? -14.178 -1.194 9.004 1.00 92.00 196 ARG A O 1
ATOM 1559 N N . LEU A 1 197 ? -14.103 -2.631 10.711 1.00 95.50 197 LEU A N 1
ATOM 1560 C CA . LEU A 1 197 ? -12.643 -2.515 10.836 1.00 95.50 197 LEU A CA 1
ATOM 1561 C C . LEU A 1 197 ? -11.886 -2.904 9.549 1.00 95.50 197 LEU A C 1
ATOM 1563 O O . LEU A 1 197 ? -10.948 -2.184 9.189 1.00 95.50 197 LEU A O 1
ATOM 1567 N N . PRO A 1 198 ? -12.280 -3.950 8.796 1.00 96.88 198 PRO A N 1
ATOM 1568 C CA . PRO A 1 198 ? -11.609 -4.279 7.539 1.00 96.88 198 PRO A CA 1
ATOM 1569 C C . PRO A 1 198 ? -11.742 -3.196 6.459 1.00 96.88 198 PRO A C 1
ATOM 1571 O O . PRO A 1 198 ? -10.797 -2.971 5.696 1.00 96.88 198 PRO A O 1
ATOM 1574 N N . ASP A 1 199 ? -12.861 -2.465 6.430 1.00 95.44 199 ASP A N 1
ATOM 1575 C CA . ASP A 1 199 ? -13.113 -1.401 5.448 1.00 95.44 199 ASP A CA 1
ATOM 1576 C C . ASP A 1 199 ? -12.104 -0.257 5.567 1.00 95.44 199 ASP A C 1
ATOM 1578 O O . ASP A 1 199 ? -11.726 0.358 4.567 1.00 95.44 199 ASP A O 1
ATOM 1582 N N . VAL A 1 200 ? -11.613 0.008 6.783 1.00 95.19 200 VAL A N 1
ATOM 1583 C CA . VAL A 1 200 ? -10.554 0.998 7.027 1.00 95.19 200 VAL A CA 1
ATOM 1584 C C . VAL A 1 200 ? -9.294 0.629 6.242 1.00 95.19 200 VAL A C 1
ATOM 1586 O O . VAL A 1 200 ? -8.677 1.486 5.608 1.00 95.19 200 VAL A O 1
ATOM 1589 N N . ILE A 1 201 ? -8.930 -0.653 6.239 1.00 96.81 201 ILE A N 1
ATOM 1590 C CA . ILE A 1 201 ? -7.735 -1.152 5.553 1.00 96.81 201 ILE A CA 1
ATOM 1591 C C . ILE A 1 201 ? -7.921 -1.112 4.047 1.00 96.81 201 ILE A C 1
ATOM 1593 O O . ILE A 1 201 ? -7.044 -0.613 3.337 1.00 96.81 201 ILE A O 1
ATOM 1597 N N . LEU A 1 202 ? -9.077 -1.568 3.562 1.00 95.50 202 LEU A N 1
ATOM 1598 C CA . LEU A 1 202 ? -9.416 -1.488 2.145 1.00 95.50 202 LEU A CA 1
ATOM 1599 C C . LEU A 1 202 ? -9.349 -0.034 1.665 1.00 95.50 202 LEU A C 1
ATOM 1601 O O . LEU A 1 202 ? -8.657 0.257 0.691 1.00 95.50 202 LEU A O 1
ATOM 1605 N N . SER A 1 203 ? -9.964 0.896 2.395 1.00 94.88 203 SER A N 1
ATOM 1606 C CA . SER A 1 203 ? -9.939 2.323 2.072 1.00 94.88 203 SER A CA 1
ATOM 1607 C C . SER A 1 203 ? -8.512 2.862 1.927 1.00 94.88 203 SER A C 1
ATOM 1609 O O . SER A 1 203 ? -8.199 3.497 0.918 1.00 94.88 203 SER A O 1
ATOM 1611 N N . VAL A 1 204 ? -7.604 2.550 2.860 1.00 94.50 204 VAL A N 1
ATOM 1612 C CA . VAL A 1 204 ? -6.192 2.976 2.780 1.00 94.50 204 VAL A CA 1
ATOM 1613 C C . VAL A 1 204 ? -5.477 2.338 1.587 1.00 94.50 204 VAL A C 1
ATOM 1615 O O . VAL A 1 204 ? -4.742 3.014 0.866 1.00 94.50 204 VAL A O 1
ATOM 1618 N N . VAL A 1 205 ? -5.695 1.050 1.321 1.00 94.81 205 VAL A N 1
ATOM 1619 C CA . VAL A 1 205 ? -5.082 0.381 0.165 1.00 94.81 205 VAL A CA 1
ATOM 1620 C C . VAL A 1 205 ? -5.537 1.027 -1.147 1.00 94.81 205 VAL A C 1
ATOM 1622 O O . VAL A 1 205 ? -4.701 1.348 -1.996 1.00 94.81 205 VAL A O 1
ATOM 1625 N N . TYR A 1 206 ? -6.838 1.267 -1.312 1.00 93.81 206 TYR A N 1
ATOM 1626 C CA . TYR A 1 206 ? -7.402 1.839 -2.534 1.00 93.81 206 TYR A CA 1
ATOM 1627 C C . TYR A 1 206 ? -7.048 3.316 -2.730 1.00 93.81 206 TYR A C 1
ATOM 1629 O O . TYR A 1 206 ? -6.699 3.711 -3.842 1.00 93.81 206 TYR A O 1
ATOM 1637 N N . SER A 1 207 ? -7.124 4.125 -1.673 1.00 92.19 207 SER A N 1
ATOM 1638 C CA . SER A 1 207 ? -6.938 5.579 -1.765 1.00 92.19 207 SER A CA 1
ATOM 1639 C C . SER A 1 207 ? -5.481 6.030 -1.659 1.00 92.19 207 SER A C 1
ATOM 1641 O O . SER A 1 207 ? -5.139 7.089 -2.183 1.00 92.19 207 SER A O 1
ATOM 1643 N N . GLU A 1 208 ? -4.611 5.241 -1.019 1.00 92.69 208 GLU A N 1
ATOM 1644 C CA . GLU A 1 208 ? -3.226 5.640 -0.747 1.00 92.69 208 GLU A CA 1
ATOM 1645 C C . GLU A 1 208 ? -2.191 4.721 -1.402 1.00 92.69 208 GLU A C 1
ATOM 1647 O O . GLU A 1 208 ? -1.224 5.211 -1.986 1.00 92.69 208 GLU A O 1
ATOM 1652 N N . CYS A 1 209 ? -2.378 3.397 -1.355 1.00 94.88 209 CYS A N 1
ATOM 1653 C CA . CYS A 1 209 ? -1.367 2.459 -1.861 1.00 94.88 209 CYS A CA 1
ATOM 1654 C C . CYS A 1 209 ? -1.427 2.313 -3.389 1.00 94.88 209 CYS A C 1
ATOM 1656 O O . CYS A 1 209 ? -0.421 2.529 -4.069 1.00 94.88 209 CYS A O 1
ATOM 1658 N N . LYS A 1 210 ? -2.610 2.022 -3.950 1.00 93.19 210 LYS A N 1
ATOM 1659 C CA . LYS A 1 210 ? -2.779 1.832 -5.404 1.00 93.19 210 LYS A CA 1
ATOM 1660 C C . LYS A 1 210 ? -2.303 3.039 -6.233 1.00 93.19 210 LYS A C 1
ATOM 1662 O O . LYS A 1 210 ? -1.607 2.818 -7.227 1.00 93.19 210 LYS A O 1
ATOM 1667 N N . PRO A 1 211 ? -2.573 4.306 -5.851 1.00 94.00 211 PRO A N 1
ATOM 1668 C CA . PRO A 1 211 ? -2.042 5.460 -6.578 1.00 94.00 211 PRO A CA 1
ATOM 1669 C C . PRO A 1 211 ? -0.510 5.524 -6.615 1.00 94.00 211 PRO A C 1
ATOM 1671 O O . PRO A 1 211 ? 0.053 5.911 -7.637 1.00 94.00 211 PRO A O 1
ATO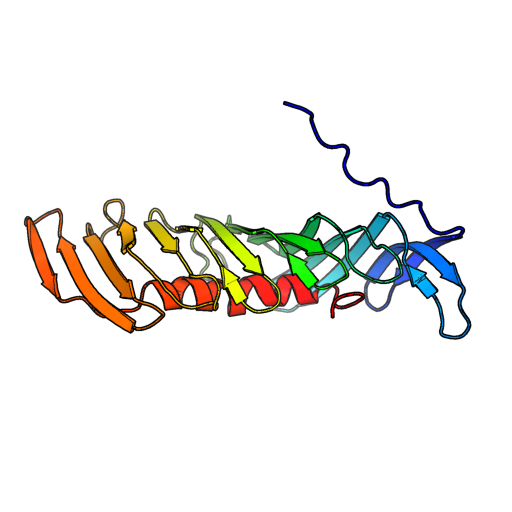M 1674 N N . LEU A 1 212 ? 0.179 5.108 -5.543 1.00 95.88 212 LEU A N 1
ATOM 1675 C CA . LEU A 1 212 ? 1.646 5.082 -5.513 1.00 95.88 212 LEU A CA 1
ATOM 1676 C C . LEU A 1 212 ? 2.220 4.032 -6.463 1.00 95.88 212 LEU A C 1
ATOM 1678 O O . LEU A 1 212 ? 3.186 4.311 -7.166 1.00 95.88 212 LEU A O 1
ATOM 1682 N N . GLU A 1 213 ? 1.620 2.847 -6.543 1.00 94.38 213 GLU A N 1
ATOM 1683 C CA . GLU A 1 213 ? 2.019 1.852 -7.547 1.00 94.38 213 GLU A CA 1
ATOM 1684 C C . GLU A 1 213 ? 1.793 2.341 -8.977 1.00 94.38 213 GLU A C 1
ATOM 1686 O O . GLU A 1 213 ? 2.576 2.032 -9.878 1.00 94.38 213 GLU A O 1
ATOM 1691 N N . HIS A 1 214 ? 0.751 3.146 -9.199 1.00 93.38 214 HIS A N 1
ATOM 1692 C CA . HIS A 1 214 ? 0.468 3.725 -10.508 1.00 93.38 214 HIS A CA 1
ATOM 1693 C C . HIS A 1 214 ? 1.496 4.763 -10.975 1.00 93.38 214 HIS A C 1
ATOM 1695 O O . HIS A 1 214 ? 1.472 5.096 -12.160 1.00 93.38 214 HIS A O 1
ATOM 1701 N N . ILE A 1 215 ? 2.439 5.195 -10.122 1.00 94.56 215 ILE A N 1
ATOM 1702 C CA . ILE A 1 215 ? 3.620 5.969 -10.547 1.00 94.56 215 ILE A CA 1
ATOM 1703 C C . ILE A 1 215 ? 4.369 5.231 -11.670 1.00 94.56 215 ILE A C 1
ATOM 1705 O O . ILE A 1 215 ? 4.885 5.870 -12.582 1.00 94.56 215 ILE A O 1
ATOM 1709 N N . LEU A 1 216 ? 4.399 3.890 -11.646 1.00 93.75 216 LEU A N 1
ATOM 1710 C CA . LEU A 1 216 ? 4.962 3.083 -12.728 1.00 93.75 216 LEU A CA 1
ATOM 1711 C C . LEU A 1 216 ? 4.138 1.811 -12.970 1.00 93.75 216 LEU A C 1
ATOM 1713 O O . LEU A 1 216 ? 4.314 0.798 -12.294 1.00 93.75 216 LEU A O 1
ATOM 1717 N N . ARG A 1 217 ? 3.308 1.816 -14.019 1.00 88.38 217 ARG A N 1
ATOM 1718 C CA . ARG A 1 217 ? 2.482 0.651 -14.404 1.00 88.38 217 ARG A CA 1
ATOM 1719 C C . ARG A 1 217 ? 3.249 -0.457 -15.135 1.00 88.38 217 ARG A C 1
ATOM 1721 O O . ARG A 1 217 ? 2.835 -1.610 -15.089 1.00 88.38 217 ARG A O 1
ATOM 1728 N N . LYS A 1 218 ? 4.374 -0.140 -15.789 1.00 89.25 218 LYS A N 1
ATOM 1729 C CA . LYS A 1 218 ? 5.105 -1.096 -16.640 1.00 89.25 218 LYS A CA 1
ATOM 1730 C C . LYS A 1 218 ? 5.527 -2.358 -15.873 1.00 89.25 218 LYS A C 1
ATOM 1732 O O . LYS A 1 218 ? 5.977 -2.274 -14.730 1.00 89.25 218 LYS A O 1
ATOM 1737 N N . GLY A 1 219 ? 5.367 -3.510 -16.526 1.00 81.69 219 GLY A N 1
ATOM 1738 C CA . GLY A 1 219 ? 5.725 -4.843 -16.028 1.00 81.69 219 GLY A CA 1
ATOM 1739 C C . GLY A 1 219 ? 4.909 -5.353 -14.841 1.00 81.69 219 GLY A C 1
ATOM 1740 O O . GLY A 1 219 ? 5.368 -6.267 -14.160 1.00 81.69 219 GLY A O 1
ATOM 1741 N N . THR A 1 220 ? 3.735 -4.771 -14.592 1.00 83.75 220 THR A N 1
ATOM 1742 C CA . THR A 1 220 ? 2.672 -5.399 -13.793 1.00 83.75 220 THR A CA 1
ATOM 1743 C C . THR A 1 220 ? 1.779 -6.226 -14.729 1.00 83.75 220 THR A C 1
ATOM 1745 O O . THR A 1 220 ? 1.571 -5.807 -15.870 1.00 83.75 220 THR A O 1
ATOM 1748 N N . LYS A 1 221 ? 1.307 -7.394 -14.273 1.00 73.88 221 LYS A N 1
ATOM 1749 C CA . LYS A 1 221 ? 0.284 -8.200 -14.964 1.00 73.88 221 LYS A CA 1
ATOM 1750 C C . LYS A 1 221 ? -1.117 -7.841 -14.492 1.00 73.88 221 LYS A C 1
ATOM 1752 O O . LYS A 1 221 ? -1.255 -7.541 -13.285 1.00 73.88 221 LYS A O 1
#

Radius of gyration: 20.57 Å; Cα contacts (8 Å, |Δi|>4): 554; chains: 1; bounding box: 46×44×64 Å

Nearest PDB structures (foldseek):
  5onu-assembly1_C  TM=2.082E-01  e=4.279E+00  Vibrio cholerae
  1lur-assembly2_B  TM=1.069E-01  e=3.179E+00  Caenorhabditis elegans

Foldseek 3Di:
DDPPPDPQWDFAPDWDWADDPQWTKIFGFDADPVGTFTTFKIKIWHWDQDPPQGIKIWMKIAGDHRFAGAAWIKIWIDTVQKIKIWIFHDDQQFTFFKIWIKMAGRDPPPNDDGWIWIWIFGDGGPATFAWIWIDIPNKIKIFGDHPVRATAAKIWIQPCVDPQNKIWIWHDHRNRTPAIWIARPVVRDIDGDDPCSVVVVVCCCVVPVVVRCVVDSTNHD

pLDDT: mean 90.33, std 12.58, range [28.98, 98.44]

Solvent-accessible surface area (backbone atoms only — not comparable to full-atom values): 11235 Å² total; per-residue (Å²): 135,84,81,75,74,74,81,80,57,66,61,28,91,40,78,48,76,47,85,41,92,86,29,35,33,39,38,21,24,38,86,48,101,90,44,76,37,32,13,10,58,36,39,38,43,35,70,49,76,42,89,91,62,40,59,35,40,38,37,41,38,34,32,24,51,86,38,15,30,29,49,64,30,41,24,37,41,36,39,76,45,37,40,38,37,36,38,40,25,23,52,84,15,31,40,44,49,43,40,43,37,39,38,41,30,76,29,62,72,94,78,41,70,65,42,57,34,40,37,39,34,26,30,50,61,93,34,46,24,44,60,35,41,36,36,42,84,70,29,39,36,40,32,30,24,36,95,84,41,26,43,26,49,64,32,39,36,44,27,56,79,40,98,74,28,27,36,39,41,32,34,25,56,82,57,41,71,77,45,34,33,33,38,33,72,86,80,69,47,78,44,82,47,77,79,49,74,66,55,57,53,52,49,46,43,63,73,55,48,51,61,45,52,59,76,59,61,79,29,56,114